Protein AF-A0A918TAY9-F1 (afdb_monomer)

Nearest PDB structures (foldseek):
  8glv-assembly1_Eb  TM=5.499E-01  e=3.272E+00  Chlamydomonas reinhardtii
  9hag-assembly1_A  TM=4.961E-01  e=4.425E+00  synthetic construct
  5my7-assembly1_A  TM=5.360E-01  e=9.701E+00  Neisseria meningitidis
  3sn2-assembly1_A  TM=3.873E-01  e=2.900E+00  Oryctolagus cuniculus
  2b3y-assembly2_B  TM=3.958E-01  e=3.476E+00  Homo sapiens

InterPro domains:
  IPR018958 Knr4/Smi1-like domain [PF09346] (63-185)
  IPR018958 Knr4/Smi1-like domain [SM00860] (59-186)
  IPR037883 Knr4/Smi1-like domain superfamily [G3DSA:3.40.1580.10] (55-191)
  IPR037883 Knr4/Smi1-like domain superfamily [SSF160631] (58-190)

Foldseek 3Di:
DDDDDYDDDDDDDDDDDDDDDDDDDDDPPPPPPPPPDPDQDPLLVVVCVQADQQPDDAALDVVQQVLLCVLQVHHAAPNLSVSCSRNPFFDWLLAKGFDGDDPSDPVVSCVQWPQVDPVVQCPCVQHVAAAPPPVQHWHWGIAHPQPKTKTWRPPDPHNQQTWIWIQGPVRDIDTGGDDPSVLSSLCADDDNHDCSCPPDYRDPGIHTDHDDPVDDPPPD

Structure (mmCIF, N/CA/C/O backbone):
data_AF-A0A918TAY9-F1
#
_entry.id   AF-A0A918TAY9-F1
#
loop_
_atom_site.group_PDB
_atom_site.id
_atom_site.type_symbol
_atom_site.label_atom_id
_atom_site.label_alt_id
_atom_site.label_comp_id
_atom_site.label_asym_id
_atom_site.label_entity_id
_atom_site.label_seq_id
_atom_site.pdbx_PDB_ins_code
_atom_site.Cartn_x
_atom_site.Cartn_y
_atom_site.Cartn_z
_atom_site.occupancy
_atom_site.B_iso_or_equiv
_atom_site.auth_seq_id
_atom_site.auth_comp_id
_atom_site.auth_asym_id
_atom_site.auth_atom_id
_atom_site.pdbx_PDB_model_num
ATOM 1 N N . MET A 1 1 ? 4.374 14.174 -70.617 1.00 36.72 1 MET A N 1
ATOM 2 C CA . MET A 1 1 ? 3.944 12.811 -70.993 1.00 36.72 1 MET A CA 1
ATOM 3 C C . MET A 1 1 ? 2.909 12.384 -69.952 1.00 36.72 1 MET A C 1
ATOM 5 O O . MET A 1 1 ? 3.279 12.387 -68.791 1.00 36.72 1 MET A O 1
ATOM 9 N N . PHE A 1 2 ? 1.639 12.221 -70.374 1.00 32.88 2 PHE A N 1
ATOM 10 C CA . PHE A 1 2 ? 0.466 11.528 -69.765 1.00 32.88 2 PHE A CA 1
ATOM 11 C C . PHE A 1 2 ? 0.400 11.410 -68.220 1.00 32.88 2 PHE A C 1
ATOM 13 O O . PHE A 1 2 ? 1.263 10.777 -67.636 1.00 32.88 2 PHE A O 1
ATOM 20 N N . VAL A 1 3 ? -0.520 12.006 -67.442 1.00 29.02 3 VAL A N 1
ATOM 21 C CA . VAL A 1 3 ? -2.010 11.995 -67.391 1.00 29.02 3 VAL A CA 1
ATOM 22 C C . VAL A 1 3 ? -2.665 10.620 -67.558 1.00 29.02 3 VAL A C 1
ATOM 24 O O . VAL A 1 3 ? -2.689 10.113 -68.678 1.00 29.02 3 VAL A O 1
ATOM 27 N N . SER A 1 4 ? -3.283 10.113 -66.475 1.00 30.56 4 SER A N 1
ATOM 28 C CA . SER A 1 4 ? -4.584 9.391 -66.387 1.00 30.56 4 SER A CA 1
ATOM 29 C C . SER A 1 4 ? -4.605 8.435 -65.175 1.00 30.56 4 SER A C 1
ATOM 31 O O . SER A 1 4 ? -3.551 7.942 -64.807 1.00 30.56 4 SER A O 1
ATOM 33 N N . ALA A 1 5 ? -5.705 8.018 -64.538 1.00 30.83 5 ALA A N 1
ATOM 34 C CA . ALA A 1 5 ? -7.119 8.409 -64.456 1.00 30.83 5 ALA A CA 1
ATOM 35 C C . ALA A 1 5 ? -7.869 7.217 -63.802 1.00 30.83 5 ALA A C 1
ATOM 37 O O . ALA A 1 5 ? -7.668 6.100 -64.257 1.00 30.83 5 ALA A O 1
ATOM 38 N N . HIS A 1 6 ? -8.802 7.491 -62.875 1.00 28.17 6 HIS A N 1
ATOM 39 C CA . HIS A 1 6 ? -10.049 6.728 -62.618 1.00 28.17 6 HIS A CA 1
ATOM 40 C C . HIS A 1 6 ? -9.927 5.305 -61.993 1.00 28.17 6 HIS A C 1
ATOM 42 O O . HIS A 1 6 ? -8.966 4.590 -62.206 1.00 28.17 6 HIS A O 1
ATOM 48 N N . GLY A 1 7 ? -10.879 4.819 -61.187 1.00 29.00 7 GLY A N 1
ATOM 49 C CA . GLY A 1 7 ? -12.281 5.207 -61.150 1.00 29.00 7 GLY A CA 1
ATOM 50 C C . GLY A 1 7 ? -13.085 4.735 -59.936 1.00 29.00 7 GLY A C 1
ATOM 51 O O . GLY A 1 7 ? -12.640 3.987 -59.072 1.00 29.00 7 GLY A O 1
ATOM 52 N N . ILE A 1 8 ? -14.303 5.264 -59.942 1.00 32.53 8 ILE A N 1
ATOM 53 C CA . ILE A 1 8 ? -15.411 5.119 -59.006 1.00 32.53 8 ILE A CA 1
ATOM 54 C C . ILE A 1 8 ? -16.439 4.186 -59.668 1.00 32.53 8 ILE A C 1
ATOM 56 O O . ILE A 1 8 ? -16.714 4.365 -60.852 1.00 32.53 8 ILE A O 1
ATOM 60 N N . ALA A 1 9 ? -17.044 3.262 -58.919 1.00 31.27 9 ALA A N 1
ATOM 61 C CA . ALA A 1 9 ? -18.366 2.653 -59.164 1.00 31.27 9 ALA A CA 1
ATOM 62 C C . ALA A 1 9 ? -18.733 1.847 -57.896 1.00 31.27 9 ALA A C 1
ATOM 64 O O . ALA A 1 9 ? -17.867 1.172 -57.359 1.00 31.27 9 ALA A O 1
ATOM 65 N N . GLY A 1 10 ? -19.923 1.858 -57.292 1.00 26.48 10 GLY A N 1
ATOM 66 C CA . GLY A 1 10 ? -21.253 2.264 -57.734 1.00 26.48 10 GLY A CA 1
ATOM 67 C C . GLY A 1 10 ? -22.244 1.121 -57.449 1.00 26.48 10 GLY A C 1
ATOM 68 O O . GLY A 1 10 ? -22.268 0.196 -58.242 1.00 26.48 10 GLY A O 1
ATOM 69 N N . PHE A 1 11 ? -22.998 1.220 -56.333 1.00 26.31 11 PHE A N 1
ATOM 70 C CA . PHE A 1 11 ? -24.395 0.779 -56.043 1.00 26.31 11 PHE A CA 1
ATOM 71 C C . PHE A 1 11 ? -24.911 -0.631 -56.470 1.00 26.31 11 PHE A C 1
ATOM 73 O O . PHE A 1 11 ? -24.540 -1.121 -57.530 1.00 26.31 11 PHE A O 1
ATOM 80 N N . PRO A 1 12 ? -25.837 -1.285 -55.711 1.00 32.56 12 PRO A N 1
ATOM 81 C CA . PRO A 1 12 ? -27.205 -0.762 -55.524 1.00 32.56 12 PRO A CA 1
ATOM 82 C C . PRO A 1 12 ? -27.908 -1.001 -54.167 1.00 32.56 12 PRO A C 1
ATOM 84 O O . PRO A 1 12 ? -27.667 -1.968 -53.452 1.00 32.56 12 PRO A O 1
ATOM 87 N N . GLU A 1 13 ? -28.864 -0.109 -53.879 1.00 33.31 13 GLU A N 1
ATOM 88 C CA . GLU A 1 13 ? -29.971 -0.309 -52.931 1.00 33.31 13 GLU A CA 1
ATOM 89 C C . GLU A 1 13 ? -31.017 -1.311 -53.450 1.00 33.31 13 GLU A C 1
ATOM 91 O O . GLU A 1 13 ? -31.205 -1.453 -54.662 1.00 33.31 13 GLU A O 1
ATOM 96 N N . PRO A 1 14 ? -31.860 -1.826 -52.538 1.00 34.31 14 PRO A N 1
ATOM 97 C CA . PRO A 1 14 ? -33.288 -1.922 -52.807 1.00 34.31 14 PRO A CA 1
ATOM 98 C C . PRO A 1 14 ? -34.154 -1.168 -51.780 1.00 34.31 14 PRO A C 1
ATOM 100 O O . PRO A 1 14 ? -34.105 -1.396 -50.573 1.00 34.31 14 PRO A O 1
ATOM 103 N N . ARG A 1 15 ? -35.041 -0.321 -52.316 1.00 31.70 15 ARG A N 1
ATOM 104 C CA . ARG A 1 15 ? -36.185 0.297 -51.632 1.00 31.70 15 ARG A CA 1
ATOM 105 C C . ARG A 1 15 ? -37.240 -0.740 -51.234 1.00 31.70 15 ARG A C 1
ATOM 107 O O . ARG A 1 15 ? -37.694 -1.494 -52.093 1.00 31.70 15 ARG A O 1
ATOM 114 N N . ALA A 1 16 ? -37.807 -0.610 -50.032 1.00 34.19 16 ALA A N 1
ATOM 115 C CA . ALA A 1 16 ? -39.182 -1.043 -49.762 1.00 34.19 16 ALA A CA 1
ATOM 116 C C . ALA A 1 16 ? -39.894 -0.180 -48.696 1.00 34.19 16 ALA A C 1
ATOM 118 O O . ALA A 1 16 ? -39.578 -0.210 -47.516 1.00 34.19 16 ALA A O 1
ATOM 119 N N . ARG A 1 17 ? -40.862 0.594 -49.208 1.00 33.09 17 ARG A N 1
ATOM 120 C CA . ARG A 1 17 ? -42.153 1.085 -48.674 1.00 33.09 17 ARG A CA 1
ATOM 121 C C . ARG A 1 17 ? -42.366 1.287 -47.163 1.00 33.09 17 ARG A C 1
ATOM 123 O O . ARG A 1 17 ? -42.398 0.353 -46.375 1.00 33.09 17 ARG A O 1
ATOM 130 N N . LEU A 1 18 ? -42.781 2.522 -46.857 1.00 34.12 18 LEU A N 1
ATOM 131 C CA . LEU A 1 18 ? -43.538 2.913 -45.669 1.00 34.12 18 LEU A CA 1
ATOM 132 C C . LEU A 1 18 ? -44.876 2.164 -45.546 1.00 34.12 18 LEU 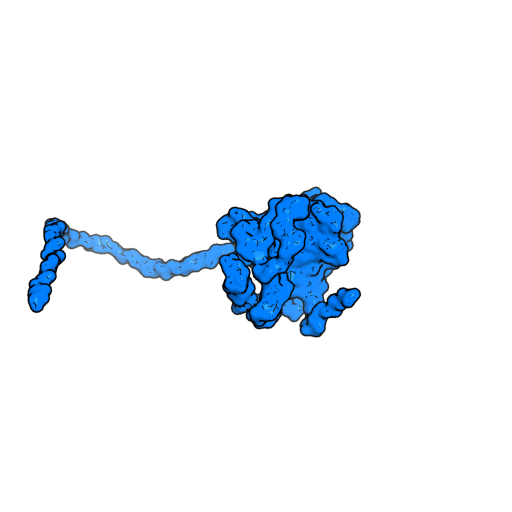A C 1
ATOM 134 O O . LEU A 1 18 ? -45.690 2.183 -46.473 1.00 34.12 18 LEU A O 1
ATOM 138 N N . THR A 1 19 ? -45.178 1.708 -44.332 1.00 38.94 19 THR A N 1
ATOM 139 C CA . THR A 1 19 ? -46.546 1.654 -43.800 1.00 38.94 19 THR A CA 1
ATOM 140 C C . THR A 1 19 ? -46.591 2.384 -42.462 1.00 38.94 19 THR A C 1
ATOM 142 O O . THR A 1 19 ? -45.854 2.074 -41.533 1.00 38.94 19 THR A O 1
ATOM 145 N N . ARG A 1 20 ? -47.461 3.394 -42.400 1.00 34.34 20 ARG A N 1
ATOM 146 C CA . ARG A 1 20 ? -47.748 4.255 -41.250 1.00 34.34 20 ARG A CA 1
ATOM 147 C C . ARG A 1 20 ? -48.541 3.465 -40.202 1.00 34.34 20 ARG A C 1
ATOM 149 O O . ARG A 1 20 ? -49.699 3.144 -40.449 1.00 34.34 20 ARG A O 1
ATOM 156 N N . GLY A 1 21 ? -47.939 3.204 -39.044 1.00 34.12 21 GLY A N 1
ATOM 157 C CA . GLY A 1 21 ? -48.598 2.673 -37.847 1.00 34.12 21 GLY A CA 1
ATOM 158 C C . GLY A 1 21 ? -48.548 3.702 -36.718 1.00 34.12 21 GLY A C 1
ATOM 159 O O . GLY A 1 21 ? -47.502 4.278 -36.445 1.00 34.12 21 GLY A O 1
ATOM 160 N N . ARG A 1 22 ? -49.712 3.996 -36.141 1.00 33.72 22 ARG A N 1
ATOM 161 C CA . ARG A 1 22 ? -49.953 4.934 -35.037 1.00 33.72 22 ARG A CA 1
ATOM 162 C C . ARG A 1 22 ? -49.338 4.438 -33.726 1.00 33.72 22 ARG A C 1
ATOM 164 O O . ARG A 1 22 ? -49.504 3.269 -33.422 1.00 33.72 22 ARG A O 1
ATOM 171 N N . GLY A 1 23 ? -48.865 5.397 -32.927 1.00 32.78 23 GLY A N 1
ATOM 172 C CA . GLY A 1 23 ? -48.940 5.383 -31.464 1.00 32.78 23 GLY A CA 1
ATOM 173 C C . GLY A 1 23 ? -47.914 4.508 -30.756 1.00 32.78 23 GLY A C 1
ATOM 174 O O . GLY A 1 23 ? -47.975 3.297 -30.847 1.00 32.78 23 GLY A O 1
ATOM 175 N N . GLU A 1 24 ? -47.019 5.130 -29.998 1.00 33.00 24 GLU A N 1
ATOM 176 C CA . GLU A 1 24 ? -47.072 5.115 -28.532 1.00 33.00 24 GLU A CA 1
ATOM 177 C C . GLU A 1 24 ? -45.931 5.981 -27.994 1.00 33.00 24 GLU A C 1
ATOM 179 O O . GLU A 1 24 ? -44.801 5.955 -28.478 1.00 33.00 24 GLU A O 1
ATOM 184 N N . ALA A 1 25 ? -46.277 6.842 -27.041 1.00 41.03 25 ALA A N 1
ATOM 185 C CA . ALA A 1 25 ? -45.338 7.694 -26.343 1.00 41.03 25 ALA A CA 1
ATOM 186 C C . ALA A 1 25 ? -44.444 6.815 -25.461 1.00 41.03 25 ALA A C 1
ATOM 188 O O . ALA A 1 25 ? -44.897 6.299 -24.443 1.00 41.03 25 ALA A O 1
ATOM 189 N N . LEU A 1 26 ? -43.179 6.657 -25.843 1.00 33.34 26 LEU A N 1
ATOM 190 C CA . LEU A 1 26 ? -42.154 6.133 -24.952 1.00 33.34 26 LEU A CA 1
ATOM 191 C C . LEU A 1 26 ? -41.464 7.313 -24.283 1.00 33.34 26 LEU A C 1
ATOM 193 O O . LEU A 1 26 ? -40.849 8.163 -24.928 1.00 33.34 26 LEU A O 1
ATOM 197 N N . ALA A 1 27 ? -41.685 7.375 -22.974 1.00 34.69 27 ALA A N 1
ATOM 198 C CA . ALA A 1 27 ? -41.112 8.331 -22.057 1.00 34.69 27 ALA A CA 1
ATOM 199 C C . ALA A 1 27 ? -39.612 8.506 -22.311 1.00 34.69 27 ALA A C 1
ATOM 201 O O . ALA A 1 27 ? -38.872 7.532 -22.453 1.00 34.69 27 ALA A O 1
ATOM 202 N N . VAL A 1 28 ? -39.175 9.765 -22.309 1.00 34.38 28 VAL A N 1
ATOM 203 C CA . VAL A 1 28 ? -37.774 10.137 -22.127 1.00 34.38 28 VAL A CA 1
ATOM 204 C C . VAL A 1 28 ? -37.388 9.669 -20.726 1.00 34.38 28 VAL A C 1
ATOM 206 O O . VAL A 1 28 ? -37.536 10.385 -19.738 1.00 34.38 28 VAL A O 1
ATOM 209 N N . GLY A 1 29 ? -36.972 8.408 -20.633 1.00 31.25 29 GLY A N 1
ATOM 210 C CA . GLY A 1 29 ? -36.257 7.886 -19.489 1.00 31.25 29 GLY A CA 1
ATOM 211 C C . GLY A 1 29 ? -34.925 8.606 -19.458 1.00 31.25 29 GLY A C 1
ATOM 212 O O . GLY A 1 29 ? -34.020 8.276 -20.218 1.00 31.25 29 GLY A O 1
ATOM 213 N N . SER A 1 30 ? -34.842 9.634 -18.617 1.00 38.78 30 SER A N 1
ATOM 214 C CA . SER A 1 30 ? -33.587 10.207 -18.161 1.00 38.78 30 SER A CA 1
ATOM 215 C C . SER A 1 30 ? -32.786 9.063 -17.541 1.00 38.78 30 SER A C 1
ATOM 217 O O . SER A 1 30 ? -32.978 8.723 -16.374 1.00 38.78 30 SER A O 1
ATOM 219 N N . GLY A 1 31 ? -31.965 8.408 -18.362 1.00 28.08 31 GLY A N 1
ATOM 220 C CA . GLY A 1 31 ? -31.056 7.345 -17.971 1.00 28.08 31 GLY A CA 1
ATOM 221 C C . GLY A 1 31 ? -29.975 7.941 -17.094 1.00 28.08 31 GLY A C 1
ATOM 222 O O . GLY A 1 31 ? -28.886 8.262 -17.555 1.00 28.08 31 GLY A O 1
ATOM 223 N N . ARG A 1 32 ? -30.309 8.140 -15.821 1.00 34.16 32 ARG A N 1
ATOM 224 C CA . ARG A 1 32 ? -29.334 8.264 -14.754 1.00 34.16 32 ARG A CA 1
ATOM 225 C C . ARG A 1 32 ? -28.605 6.926 -14.741 1.00 34.16 32 ARG A C 1
ATOM 227 O O . ARG A 1 32 ? -29.163 5.934 -14.281 1.00 34.16 32 ARG A O 1
ATOM 234 N N . VAL A 1 33 ? -27.420 6.896 -15.343 1.00 36.22 33 VAL A N 1
ATOM 235 C CA . VAL A 1 33 ? -26.466 5.803 -15.155 1.00 36.22 33 VAL A CA 1
ATOM 236 C C . VAL A 1 33 ? -26.346 5.625 -13.638 1.00 36.22 33 VAL A C 1
ATOM 238 O O . VAL A 1 33 ? -26.043 6.609 -12.954 1.00 36.22 33 VAL A O 1
ATOM 241 N N . PRO A 1 34 ? -26.695 4.461 -13.069 1.00 32.09 34 PRO A N 1
ATOM 242 C CA . PRO A 1 34 ? -26.435 4.219 -11.664 1.00 32.09 34 PRO A CA 1
ATOM 243 C C . PRO A 1 34 ? -24.918 4.250 -11.502 1.00 32.09 34 PRO A C 1
ATOM 245 O O . PRO A 1 34 ? -24.218 3.512 -12.189 1.00 32.09 34 PRO A O 1
ATOM 248 N N . LEU A 1 35 ? -24.423 5.137 -10.642 1.00 39.09 35 LEU A N 1
ATOM 249 C CA . LEU A 1 35 ? -23.058 5.075 -10.133 1.00 39.09 35 LEU A CA 1
ATOM 250 C C . LEU A 1 35 ? -22.922 3.697 -9.470 1.00 39.09 35 LEU A C 1
ATOM 252 O O . LEU A 1 35 ? -23.535 3.441 -8.432 1.00 39.09 35 LEU A O 1
ATOM 256 N N . MET A 1 36 ? -22.257 2.770 -10.156 1.00 40.16 36 MET A N 1
ATOM 257 C CA . MET A 1 36 ? -21.961 1.439 -9.644 1.00 40.16 36 MET A CA 1
ATOM 258 C C . MET A 1 36 ? -21.012 1.601 -8.444 1.00 40.16 36 MET A C 1
ATOM 260 O O . MET A 1 36 ? -19.918 2.123 -8.600 1.00 40.16 36 MET A O 1
ATOM 264 N N . ASN A 1 37 ? -21.457 1.139 -7.272 1.00 39.16 37 ASN A N 1
ATOM 265 C CA . ASN A 1 37 ? -20.660 0.821 -6.079 1.00 39.16 37 ASN A CA 1
ATOM 266 C C . ASN A 1 37 ? -19.828 1.932 -5.400 1.00 39.16 37 ASN A C 1
ATOM 268 O O . ASN A 1 37 ? -18.652 1.753 -5.123 1.00 39.16 37 ASN A O 1
ATOM 272 N N . ASP A 1 38 ? -20.483 2.990 -4.915 1.00 46.94 38 ASP A N 1
ATOM 273 C CA . ASP A 1 38 ? -19.929 3.860 -3.850 1.00 46.94 38 ASP A CA 1
ATOM 274 C C . ASP A 1 38 ? -20.076 3.251 -2.432 1.00 46.94 38 ASP A C 1
ATOM 276 O O . ASP A 1 38 ? -20.082 3.964 -1.424 1.00 46.94 38 ASP A O 1
ATOM 280 N N . GLN A 1 39 ? -20.299 1.937 -2.304 1.00 46.38 39 GLN A N 1
ATOM 281 C CA . GLN A 1 39 ? -20.322 1.297 -0.987 1.00 46.38 39 GLN A CA 1
ATOM 282 C C . GLN A 1 39 ? -18.920 0.784 -0.670 1.00 46.38 39 GLN A C 1
ATOM 284 O O . GLN A 1 39 ? -18.423 -0.053 -1.423 1.00 46.38 39 GLN A O 1
ATOM 289 N N . PRO A 1 40 ? -18.281 1.259 0.419 1.00 58.84 40 PRO A N 1
ATOM 290 C CA . PRO A 1 40 ? -17.004 0.707 0.839 1.00 58.84 40 PRO A CA 1
ATOM 291 C C . PRO A 1 40 ? -17.159 -0.803 1.009 1.00 58.84 40 PRO A C 1
ATOM 293 O O . PRO A 1 40 ? -18.172 -1.268 1.545 1.00 58.84 40 PRO A O 1
ATOM 296 N N . THR A 1 41 ? -16.162 -1.557 0.546 1.00 73.69 41 THR A N 1
ATOM 297 C CA . THR A 1 41 ? -16.086 -2.998 0.792 1.00 73.69 41 THR A CA 1
ATOM 298 C C . THR A 1 41 ? -16.271 -3.266 2.286 1.00 73.69 41 THR A C 1
ATOM 300 O O . THR A 1 41 ? -16.000 -2.408 3.137 1.00 73.69 41 THR A O 1
ATOM 303 N N . HIS A 1 42 ? -16.745 -4.465 2.632 1.00 84.75 42 HIS A N 1
ATOM 304 C CA . HIS A 1 42 ? -16.919 -4.836 4.036 1.00 84.75 42 HIS A CA 1
ATOM 305 C C . HIS A 1 42 ? -15.628 -4.594 4.839 1.00 84.75 42 HIS A C 1
ATOM 307 O O . HIS A 1 42 ? -15.698 -4.080 5.956 1.00 84.75 42 HIS A O 1
A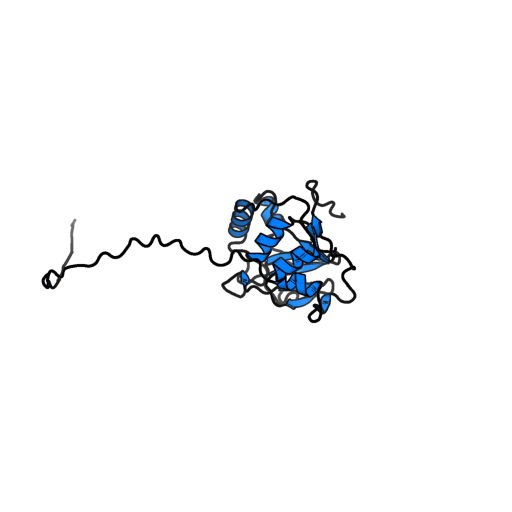TOM 313 N N . ALA A 1 43 ? -14.453 -4.859 4.254 1.00 87.25 43 ALA A N 1
ATOM 314 C CA . ALA A 1 43 ? -13.186 -4.550 4.902 1.00 87.25 43 ALA A CA 1
ATOM 315 C C . ALA A 1 43 ? -12.888 -3.063 5.038 1.00 87.25 43 ALA A C 1
ATOM 317 O O . ALA A 1 43 ? -12.484 -2.646 6.120 1.00 87.25 43 ALA A O 1
ATOM 318 N N . ALA A 1 44 ? -13.128 -2.240 4.016 1.00 87.00 44 ALA A N 1
ATOM 319 C CA . ALA A 1 44 ? -12.942 -0.797 4.141 1.00 87.00 44 ALA A CA 1
ATOM 320 C C . ALA A 1 44 ? -13.828 -0.207 5.255 1.00 87.00 44 ALA A C 1
ATOM 322 O O . ALA A 1 44 ? -13.367 0.603 6.060 1.00 87.00 44 ALA A O 1
ATOM 323 N N . ALA A 1 45 ? -15.088 -0.645 5.354 1.00 88.38 45 ALA A N 1
ATOM 324 C CA . ALA A 1 45 ? -15.975 -0.248 6.447 1.00 88.38 45 ALA A CA 1
ATOM 325 C C . ALA A 1 45 ? -15.449 -0.731 7.810 1.00 88.38 45 ALA A C 1
ATOM 327 O O . ALA A 1 45 ? -15.397 0.044 8.765 1.00 88.38 45 ALA A O 1
ATOM 328 N N . ARG A 1 46 ? -14.991 -1.984 7.887 1.00 91.25 46 ARG A N 1
ATOM 329 C CA . ARG A 1 46 ? -14.465 -2.579 9.117 1.00 91.25 46 ARG A CA 1
ATOM 330 C C . ARG A 1 46 ? -13.182 -1.906 9.605 1.00 91.25 46 ARG A C 1
ATOM 332 O O . ARG A 1 46 ? -13.058 -1.610 10.789 1.00 91.25 46 ARG A O 1
ATOM 339 N N . LEU A 1 47 ? -12.249 -1.609 8.704 1.00 90.69 47 LEU A N 1
ATOM 340 C CA . LEU A 1 47 ? -11.027 -0.869 9.018 1.00 90.69 47 LEU A CA 1
ATOM 341 C C . LEU A 1 47 ? -11.351 0.522 9.562 1.00 90.69 47 LEU A C 1
ATOM 343 O O . LEU A 1 47 ? -10.726 0.954 10.526 1.00 90.69 47 LEU A O 1
ATOM 347 N N . ARG A 1 48 ? -12.375 1.190 9.018 1.00 89.06 48 ARG A N 1
ATOM 348 C CA . ARG A 1 48 ? -12.839 2.480 9.543 1.00 89.06 48 ARG A CA 1
ATOM 349 C C . ARG A 1 48 ? -13.392 2.388 10.959 1.00 89.06 48 ARG A C 1
ATOM 351 O O . ARG A 1 48 ? -13.131 3.273 11.766 1.00 89.06 48 ARG A O 1
ATOM 358 N N . GLU A 1 49 ? -14.118 1.322 11.286 1.00 90.31 49 GLU A N 1
ATOM 359 C CA . GLU A 1 49 ? -14.567 1.076 12.662 1.00 90.31 49 GLU A CA 1
ATOM 360 C C . GLU A 1 49 ? -13.391 0.855 13.623 1.00 90.31 49 GLU A C 1
ATOM 362 O O . GLU A 1 49 ? -13.428 1.337 14.755 1.00 90.31 49 GLU A O 1
ATOM 367 N N . LEU A 1 50 ? -12.352 0.136 13.181 1.00 90.44 50 LEU A N 1
ATOM 368 C CA . LEU A 1 50 ? -11.183 -0.195 14.002 1.00 90.44 50 LEU A CA 1
ATOM 369 C C . LEU A 1 50 ? -10.240 0.996 14.213 1.00 90.44 50 LEU A C 1
ATOM 371 O O . LEU A 1 50 ? -9.727 1.175 15.317 1.00 90.44 50 LEU A O 1
ATOM 375 N N . LEU A 1 51 ? -10.002 1.787 13.165 1.00 88.56 51 LEU A N 1
ATOM 376 C CA . LEU A 1 51 ? -9.110 2.952 13.184 1.00 88.56 51 LEU A CA 1
ATOM 377 C C . LEU A 1 51 ? -9.787 4.203 13.761 1.00 88.56 51 LEU A C 1
ATOM 379 O O . LEU A 1 51 ? -9.103 5.116 14.222 1.00 88.56 51 LEU A O 1
ATOM 383 N N . GLY A 1 52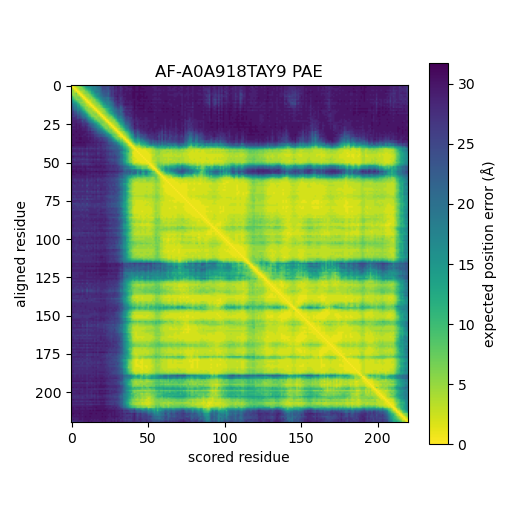 ? -11.121 4.240 13.751 1.00 85.56 52 GLY A N 1
ATOM 384 C CA . GLY A 1 52 ? -11.912 5.403 14.133 1.00 85.56 52 GLY A CA 1
ATOM 385 C C . GLY A 1 52 ? -12.033 6.440 13.016 1.00 85.56 52 GLY A C 1
ATOM 386 O O . GLY A 1 52 ? -11.585 6.237 11.881 1.00 85.56 52 GLY A O 1
ATOM 387 N N . GLU A 1 53 ? -12.681 7.565 13.344 1.00 75.94 53 GLU A N 1
ATOM 388 C CA . GLU A 1 53 ? -12.775 8.691 12.417 1.00 75.94 53 GLU A CA 1
ATOM 389 C C . GLU A 1 53 ? -11.363 9.188 12.089 1.00 75.94 53 GLU A C 1
ATOM 391 O O . GLU A 1 53 ? -10.613 9.516 13.017 1.00 75.94 53 GLU A O 1
ATOM 396 N N . PRO A 1 54 ? -10.982 9.239 10.798 1.00 67.44 54 PRO A N 1
ATOM 397 C CA . PRO A 1 54 ? -9.695 9.790 10.421 1.00 67.44 54 PRO A CA 1
ATOM 398 C C . PRO A 1 54 ? -9.615 11.215 10.983 1.00 67.44 54 PRO A C 1
ATOM 400 O O . PRO A 1 54 ? -10.583 11.972 10.835 1.00 67.44 54 PRO A O 1
ATOM 403 N N . PRO A 1 55 ? -8.514 11.584 11.666 1.00 57.78 55 PRO A N 1
ATOM 404 C CA . PRO A 1 55 ? -8.338 12.903 12.255 1.00 57.78 55 PRO A CA 1
ATOM 405 C C . PRO A 1 55 ? -8.183 13.918 11.124 1.00 57.78 55 PRO A C 1
ATOM 407 O O . PRO A 1 55 ? -7.078 14.266 10.746 1.00 57.78 55 PRO A O 1
ATOM 410 N N . CYS A 1 56 ? -9.313 14.310 10.536 1.00 55.81 56 CYS A N 1
ATOM 411 C CA . CYS A 1 56 ? -9.490 15.333 9.519 1.00 55.81 56 CYS A CA 1
ATOM 412 C C . CYS A 1 56 ? -8.222 15.697 8.731 1.00 55.81 56 CYS A C 1
ATOM 414 O O . CYS A 1 56 ? -7.724 16.801 8.915 1.00 55.81 56 CYS A O 1
ATOM 416 N N . TRP A 1 57 ? -7.755 14.837 7.815 1.00 44.97 57 TRP A N 1
ATOM 417 C CA . TRP A 1 57 ? -7.257 15.318 6.524 1.00 44.97 57 TRP A CA 1
ATOM 418 C C . TRP A 1 57 ? -7.098 14.230 5.457 1.00 44.97 57 TRP A C 1
ATOM 420 O O . TRP A 1 57 ? -6.813 13.081 5.768 1.00 44.97 57 TRP A O 1
ATOM 430 N N . GLY A 1 58 ? -7.296 14.651 4.202 1.00 51.66 58 GLY A N 1
ATOM 431 C CA . GLY A 1 58 ? -7.431 13.816 3.011 1.00 51.66 58 GLY A CA 1
ATOM 432 C C . GLY A 1 58 ? -8.671 14.234 2.215 1.00 51.66 58 GLY A C 1
ATOM 433 O O . GLY A 1 58 ? -9.736 13.633 2.316 1.00 51.66 58 GLY A O 1
ATOM 434 N N . TRP A 1 59 ? -8.606 15.347 1.476 1.00 64.38 59 TRP A N 1
ATOM 435 C CA . TRP A 1 59 ? -9.594 15.533 0.409 1.00 64.38 59 TRP A CA 1
ATOM 436 C C . TRP A 1 59 ? -9.217 14.576 -0.703 1.00 64.38 59 TRP A C 1
ATOM 438 O O . TRP A 1 59 ? -8.043 14.530 -1.068 1.00 64.38 59 TRP A O 1
ATOM 448 N N . ALA A 1 60 ? -10.197 13.861 -1.253 1.00 70.06 60 ALA A N 1
ATOM 449 C CA . ALA A 1 60 ? -9.995 13.155 -2.504 1.00 70.06 60 ALA A CA 1
ATOM 450 C C . ALA A 1 60 ? -9.361 14.130 -3.503 1.00 70.06 60 ALA A C 1
ATOM 452 O O . ALA A 1 60 ? -9.914 15.202 -3.779 1.00 70.06 60 ALA A O 1
ATOM 453 N N . ARG A 1 61 ? -8.169 13.783 -3.987 1.00 80.25 61 ARG A N 1
ATOM 454 C CA . ARG A 1 61 ? -7.423 14.561 -4.983 1.00 80.25 61 ARG A CA 1
ATOM 455 C C . ARG A 1 61 ? -7.280 13.699 -6.230 1.00 80.25 61 ARG A C 1
ATOM 457 O O . ARG A 1 61 ? -6.220 13.101 -6.419 1.00 80.25 61 ARG A O 1
ATOM 464 N N . PRO A 1 62 ? -8.331 13.622 -7.070 1.00 86.00 62 PRO A N 1
ATOM 465 C CA . PRO A 1 62 ? -8.318 12.794 -8.271 1.00 86.00 62 PRO A CA 1
ATOM 466 C C . PRO A 1 62 ? -7.106 13.067 -9.160 1.00 86.00 62 PRO A C 1
ATOM 468 O O . PRO A 1 62 ? -6.512 12.132 -9.671 1.00 86.00 62 PRO A O 1
ATOM 471 N N . GLN A 1 63 ? -6.663 14.325 -9.244 1.00 89.31 63 GLN A N 1
ATOM 472 C CA . GLN A 1 63 ? -5.551 14.741 -10.101 1.00 89.31 63 GLN A CA 1
ATOM 473 C C . GLN A 1 63 ? -4.211 14.102 -9.710 1.00 89.31 63 GLN A C 1
ATOM 475 O O . GLN A 1 63 ? -3.361 13.894 -10.567 1.00 89.31 63 GLN A O 1
ATOM 480 N N . LEU A 1 64 ? -4.009 13.792 -8.423 1.00 91.00 64 LEU A N 1
ATOM 481 C CA . LEU A 1 64 ? -2.791 13.115 -7.968 1.00 91.00 64 LEU A CA 1
ATOM 482 C C . LEU A 1 64 ? -2.781 11.649 -8.409 1.00 91.00 64 LEU A C 1
ATOM 484 O O . LEU A 1 64 ? -1.734 11.126 -8.780 1.00 91.00 64 LEU A O 1
ATOM 488 N N . TRP A 1 65 ? -3.949 11.007 -8.391 1.00 93.38 65 TRP A N 1
ATOM 489 C CA . TRP A 1 65 ? -4.112 9.646 -8.887 1.00 93.38 65 TRP A CA 1
ATOM 490 C C . TRP A 1 65 ? -4.041 9.592 -10.411 1.00 93.38 65 TRP A C 1
ATOM 492 O O . TRP A 1 65 ? -3.341 8.739 -10.931 1.00 93.38 65 TRP A O 1
ATOM 502 N N . GLU A 1 66 ? -4.661 10.542 -11.114 1.00 94.12 66 GLU A N 1
ATOM 503 C CA . GLU A 1 66 ? -4.553 10.676 -12.574 1.00 94.12 66 GLU A CA 1
ATOM 504 C C . GLU A 1 66 ? -3.085 10.800 -13.011 1.00 94.12 66 GLU A C 1
ATOM 506 O O . GLU A 1 66 ? -2.655 10.084 -13.910 1.00 94.12 66 GLU A O 1
ATOM 511 N N . ALA A 1 67 ? -2.291 11.642 -12.336 1.00 93.44 67 ALA A N 1
ATOM 512 C CA . ALA A 1 67 ? -0.863 11.783 -12.626 1.00 93.44 67 ALA A CA 1
ATOM 513 C C . ALA A 1 67 ? -0.067 10.499 -12.327 1.00 93.44 67 ALA A C 1
ATOM 515 O O . ALA A 1 67 ? 0.816 10.124 -13.097 1.00 93.44 67 ALA A O 1
ATOM 516 N N . ALA A 1 68 ? -0.380 9.805 -11.227 1.00 93.56 68 ALA A N 1
ATOM 517 C CA . ALA A 1 68 ? 0.258 8.534 -10.888 1.00 93.56 68 ALA A CA 1
ATOM 518 C C . ALA A 1 68 ? -0.063 7.427 -11.898 1.00 93.56 68 ALA A C 1
ATOM 520 O O . ALA A 1 68 ? 0.838 6.704 -12.313 1.00 93.56 68 ALA A O 1
ATOM 521 N N . GLU A 1 69 ? -1.323 7.311 -12.312 1.00 95.19 69 GLU A N 1
ATOM 522 C CA . GLU A 1 69 ? -1.776 6.332 -13.301 1.00 95.19 69 GLU A CA 1
ATOM 523 C C . GLU A 1 69 ? -1.237 6.656 -14.701 1.00 95.19 69 GLU A C 1
ATOM 525 O O . GLU A 1 69 ? -0.887 5.744 -15.445 1.00 95.19 69 GLU A O 1
ATOM 530 N N . GLU A 1 70 ? -1.088 7.938 -15.055 1.00 94.75 70 GLU A N 1
ATOM 531 C CA . GLU A 1 70 ? -0.413 8.358 -16.291 1.00 94.75 70 GLU A CA 1
ATOM 532 C C . GLU A 1 70 ? 1.078 7.995 -16.273 1.00 94.75 70 GLU A C 1
ATOM 534 O O . GLU A 1 70 ? 1.596 7.481 -17.264 1.00 94.75 70 GLU A O 1
ATOM 539 N N . HIS A 1 71 ? 1.760 8.214 -15.144 1.00 93.56 71 HIS A N 1
ATOM 540 C CA . HIS A 1 71 ? 3.166 7.837 -14.967 1.00 93.56 71 HIS A CA 1
ATOM 541 C C . HIS A 1 71 ? 3.353 6.319 -15.029 1.00 93.56 71 HIS A C 1
ATOM 543 O O . HIS A 1 71 ? 4.197 5.832 -15.775 1.00 93.56 71 HIS A O 1
ATOM 549 N N . LEU A 1 72 ? 2.538 5.561 -14.296 1.00 92.06 72 LEU A N 1
ATOM 550 C CA . LEU A 1 72 ? 2.583 4.099 -14.287 1.00 92.06 72 LEU A CA 1
ATOM 551 C C . LEU A 1 72 ? 2.080 3.483 -15.603 1.00 92.06 72 LEU A C 1
ATOM 553 O O . LEU A 1 72 ? 2.467 2.377 -15.946 1.00 92.06 72 LEU A O 1
ATOM 557 N N . GLY A 1 73 ? 1.216 4.157 -16.359 1.00 92.69 73 GLY A N 1
ATOM 558 C CA . GLY A 1 73 ? 0.575 3.572 -17.541 1.00 92.69 73 GLY A CA 1
ATOM 559 C C . GLY A 1 73 ? -0.450 2.476 -17.215 1.00 92.69 73 GLY A C 1
ATOM 560 O O . GLY A 1 73 ? -0.905 1.780 -18.124 1.00 92.69 73 GLY A O 1
ATOM 561 N N . VAL A 1 74 ? -0.828 2.332 -15.941 1.00 92.75 74 VAL A N 1
ATOM 562 C CA . VAL A 1 74 ? -1.882 1.437 -15.452 1.00 92.75 74 VAL A CA 1
ATOM 563 C C . VAL A 1 74 ? -2.742 2.158 -14.421 1.00 92.75 74 VAL A C 1
ATOM 565 O O . VAL A 1 74 ? -2.282 3.065 -13.729 1.00 92.75 74 VAL A O 1
ATOM 568 N N . THR A 1 75 ? -3.996 1.736 -14.296 1.00 94.62 75 THR A N 1
ATOM 569 C CA . THR A 1 75 ? -4.896 2.203 -13.237 1.00 94.62 75 THR A CA 1
ATOM 570 C C . THR A 1 75 ? -4.610 1.479 -11.927 1.00 94.62 75 THR A C 1
ATOM 572 O O . THR A 1 75 ? -4.346 0.282 -11.938 1.00 94.62 75 THR A O 1
ATOM 575 N N . LEU A 1 76 ? -4.686 2.183 -10.798 1.00 94.50 76 LEU A N 1
ATOM 576 C CA . LEU A 1 76 ? -4.472 1.609 -9.467 1.00 94.50 76 LEU A CA 1
ATOM 577 C C . LEU A 1 76 ? -5.796 1.140 -8.838 1.00 94.50 76 LEU A C 1
ATOM 579 O O . LEU A 1 76 ? -6.842 1.725 -9.152 1.00 94.50 76 LEU A O 1
ATOM 583 N N . PRO A 1 77 ? -5.761 0.165 -7.903 1.00 95.44 77 PRO A N 1
ATOM 584 C CA . PRO A 1 77 ? -6.959 -0.332 -7.229 1.00 95.44 77 PRO A CA 1
ATOM 585 C C . PRO A 1 77 ? -7.769 0.788 -6.567 1.00 95.44 77 PRO A C 1
ATOM 587 O O . PRO A 1 77 ? -7.230 1.704 -5.928 1.00 95.44 77 PRO A O 1
ATOM 590 N N . THR A 1 78 ? -9.086 0.728 -6.725 1.00 93.31 78 THR A N 1
ATOM 591 C CA . THR A 1 78 ? -10.034 1.737 -6.248 1.00 93.31 78 THR A CA 1
ATOM 592 C C . THR A 1 78 ? -10.044 1.809 -4.727 1.00 93.31 78 THR A C 1
ATOM 594 O O . THR A 1 78 ? -10.080 2.901 -4.153 1.00 93.31 78 THR A O 1
ATOM 597 N N . ASP A 1 79 ? -9.985 0.660 -4.056 1.00 92.94 79 ASP A N 1
ATOM 598 C CA . ASP A 1 79 ? -10.041 0.573 -2.599 1.00 92.94 79 ASP A CA 1
ATOM 599 C C . ASP A 1 79 ? -8.778 1.139 -1.927 1.00 92.94 79 ASP A C 1
ATOM 601 O O . ASP A 1 79 ? -8.874 1.816 -0.902 1.00 92.94 79 ASP A O 1
ATOM 605 N N . TYR A 1 80 ? -7.615 0.960 -2.553 1.00 94.06 80 TYR A N 1
ATOM 606 C CA . TYR A 1 80 ? -6.356 1.597 -2.177 1.00 94.06 80 TYR A CA 1
ATOM 607 C C . TYR A 1 80 ? -6.437 3.126 -2.284 1.00 94.06 80 TYR A C 1
ATOM 609 O O . TYR A 1 80 ? -6.155 3.829 -1.306 1.00 94.06 80 TYR A O 1
ATOM 617 N N . LYS A 1 81 ? -6.904 3.651 -3.427 1.00 92.25 81 LYS A N 1
ATOM 618 C CA . LYS A 1 81 ? -7.092 5.101 -3.621 1.00 92.25 81 LYS A CA 1
ATOM 619 C C . LYS A 1 81 ? -8.070 5.680 -2.600 1.00 92.25 81 LYS A C 1
ATOM 621 O O . LYS A 1 81 ? -7.766 6.686 -1.965 1.00 92.25 81 LYS A O 1
ATOM 626 N N . ALA A 1 82 ? -9.206 5.016 -2.386 1.00 90.25 82 ALA A N 1
ATOM 627 C CA . ALA A 1 82 ? -10.224 5.447 -1.432 1.00 90.25 82 ALA A CA 1
ATOM 628 C C . ALA A 1 82 ? -9.720 5.418 0.021 1.00 90.25 82 ALA A C 1
ATOM 630 O O . ALA A 1 82 ? -10.005 6.336 0.792 1.00 90.25 82 ALA A O 1
ATOM 631 N N . PHE A 1 83 ? -8.953 4.394 0.406 1.00 90.81 83 PHE A N 1
ATOM 632 C CA . PHE A 1 83 ? -8.365 4.305 1.741 1.00 90.81 83 PHE A CA 1
ATOM 633 C C . PHE A 1 83 ? -7.368 5.444 1.987 1.00 90.81 83 PHE A C 1
ATOM 635 O O . PHE A 1 83 ? -7.447 6.121 3.013 1.00 90.81 83 PHE A O 1
ATOM 642 N N . LEU A 1 84 ? -6.471 5.713 1.036 1.00 90.19 84 LEU A N 1
ATOM 643 C CA . LEU A 1 84 ? -5.463 6.767 1.175 1.00 90.19 84 LEU A CA 1
ATOM 644 C C . LEU A 1 84 ? -5.983 8.177 0.878 1.00 90.19 84 LEU A C 1
ATOM 646 O O . LEU A 1 84 ? -5.343 9.154 1.262 1.00 90.19 84 LEU A O 1
ATOM 650 N N . ASP A 1 85 ? -7.136 8.320 0.231 1.00 87.88 85 ASP A N 1
ATOM 651 C CA . ASP A 1 85 ? -7.886 9.577 0.215 1.00 87.88 85 ASP A CA 1
ATOM 652 C C . ASP A 1 85 ? -8.481 9.881 1.597 1.00 87.88 85 ASP A C 1
ATOM 654 O O . ASP A 1 85 ? -8.566 11.046 1.962 1.00 87.88 85 ASP A O 1
ATOM 658 N N . LEU A 1 86 ? -8.859 8.863 2.382 1.00 86.75 86 LEU A N 1
ATOM 659 C CA . LEU A 1 86 ? -9.431 9.044 3.723 1.00 86.75 86 LEU A CA 1
ATOM 660 C C . LEU A 1 86 ? -8.380 9.233 4.821 1.00 86.75 86 LEU A C 1
ATOM 662 O O . LEU A 1 86 ? -8.592 10.040 5.725 1.00 86.75 86 LEU A O 1
ATOM 666 N N . TYR A 1 87 ? -7.301 8.452 4.778 1.00 86.19 87 TYR A N 1
ATOM 667 C CA . TYR A 1 87 ? -6.291 8.406 5.839 1.00 86.19 87 TYR A CA 1
ATOM 668 C C . TYR A 1 87 ? -4.989 9.145 5.488 1.00 86.19 87 TYR A C 1
ATOM 670 O O . TYR A 1 87 ? -4.222 9.466 6.394 1.00 86.19 87 TYR A O 1
ATOM 678 N N . GLY A 1 88 ? -4.747 9.447 4.206 1.00 87.19 88 GLY A N 1
ATOM 679 C CA . GLY A 1 88 ? -3.488 10.033 3.731 1.00 87.19 88 GLY A CA 1
ATOM 680 C C . GLY A 1 88 ? -2.321 9.033 3.720 1.00 87.19 88 GLY A C 1
ATOM 681 O O . GLY A 1 88 ? -2.501 7.888 4.136 1.00 87.19 88 GLY A O 1
ATOM 682 N N . PRO A 1 89 ? -1.122 9.427 3.249 1.00 86.88 89 PRO A N 1
ATOM 683 C CA . PRO A 1 89 ? 0.086 8.622 3.441 1.00 86.88 89 PRO A CA 1
ATOM 684 C C . PRO A 1 89 ? 0.419 8.516 4.937 1.00 86.88 89 PRO A C 1
ATOM 686 O O . PRO A 1 89 ? 0.040 9.377 5.737 1.00 86.88 89 PRO A O 1
ATOM 689 N N . GLY A 1 90 ? 1.102 7.450 5.342 1.00 87.88 90 GLY A N 1
ATOM 690 C CA . GLY A 1 90 ? 1.441 7.254 6.750 1.00 87.88 90 GLY A CA 1
ATOM 691 C C . GLY A 1 90 ? 1.701 5.808 7.120 1.00 87.88 90 GLY A C 1
ATOM 692 O O . GLY A 1 90 ? 2.012 4.977 6.275 1.00 87.88 90 GLY A O 1
ATOM 693 N N . SER A 1 91 ? 1.583 5.500 8.408 1.00 89.19 91 SER A N 1
ATOM 694 C CA . SER A 1 91 ? 1.813 4.165 8.940 1.00 89.19 91 SER A CA 1
ATOM 695 C C . SER A 1 91 ? 0.549 3.539 9.524 1.00 89.19 91 SER A C 1
ATOM 697 O O . SER A 1 91 ? -0.116 4.105 10.393 1.00 89.19 91 SER A O 1
ATOM 699 N N . PHE A 1 92 ? 0.256 2.324 9.070 1.00 90.12 92 PHE A N 1
ATOM 700 C CA . PHE A 1 92 ? -0.782 1.446 9.585 1.00 90.12 92 PHE A CA 1
ATOM 701 C C . PHE A 1 92 ? -0.205 0.541 10.682 1.00 90.12 92 PHE A C 1
ATOM 703 O O . PHE A 1 92 ? 0.577 -0.364 10.399 1.00 90.12 92 PHE A O 1
ATOM 710 N N . ASP A 1 93 ? -0.569 0.816 11.937 1.00 87.19 93 ASP A N 1
ATOM 711 C CA . ASP A 1 93 ? -0.186 0.102 13.170 1.00 87.19 93 ASP A CA 1
ATOM 712 C C . ASP A 1 93 ? 1.314 -0.219 13.317 1.00 87.19 93 ASP A C 1
ATOM 714 O O . ASP A 1 93 ? 1.683 -1.235 13.904 1.00 87.19 93 ASP A O 1
ATOM 718 N N . HIS A 1 94 ? 2.186 0.629 12.752 1.00 83.50 94 HIS A N 1
ATOM 719 C CA . HIS A 1 94 ? 3.634 0.389 1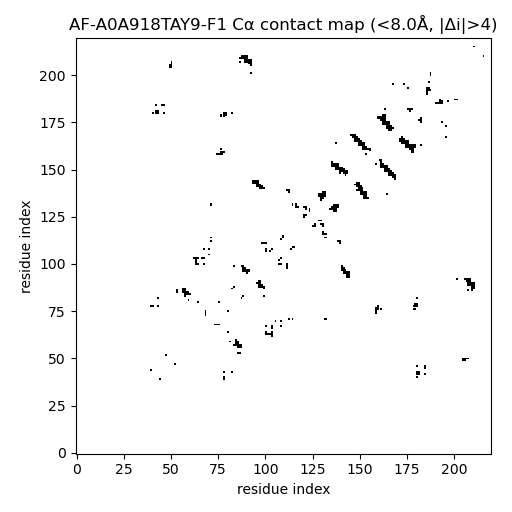2.612 1.00 83.50 94 HIS A CA 1
ATOM 720 C C . HIS A 1 94 ? 4.005 -0.872 11.821 1.00 83.50 94 HIS A C 1
ATOM 722 O O . HIS A 1 94 ? 5.178 -1.232 11.751 1.00 83.50 94 HIS A O 1
ATOM 728 N N . LEU A 1 95 ? 3.012 -1.530 11.228 1.00 85.56 95 LEU A N 1
ATOM 729 C CA . LEU A 1 95 ? 3.183 -2.726 10.434 1.00 85.56 95 LEU A CA 1
ATOM 730 C C . LEU A 1 95 ? 3.552 -2.362 9.003 1.00 85.56 95 LEU A C 1
ATOM 732 O O . LEU A 1 95 ? 4.522 -2.888 8.468 1.00 85.56 95 LEU A O 1
ATOM 736 N N . PHE A 1 96 ? 2.793 -1.435 8.417 1.00 90.62 96 PHE A N 1
ATOM 737 C CA . PHE A 1 96 ? 3.055 -0.947 7.074 1.00 90.62 96 PHE 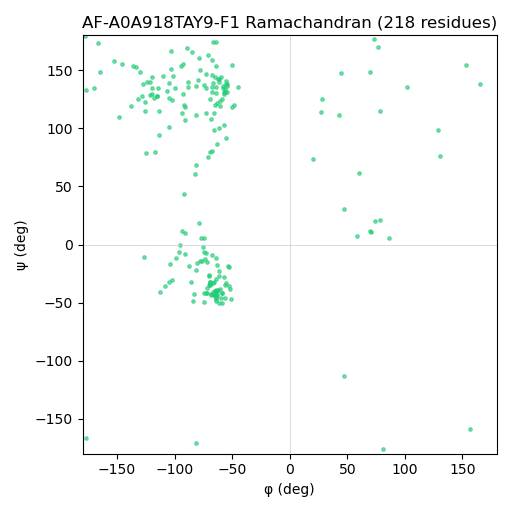A CA 1
ATOM 738 C C . PHE A 1 96 ? 3.210 0.564 7.067 1.00 90.62 96 PHE A C 1
ATOM 740 O O . PHE A 1 96 ? 2.458 1.272 7.737 1.00 90.62 96 PHE A O 1
ATOM 747 N N . TRP A 1 97 ? 4.160 1.064 6.294 1.00 91.00 97 TRP A N 1
ATOM 748 C CA . TRP A 1 97 ? 4.107 2.401 5.732 1.00 91.00 97 TRP A CA 1
ATOM 749 C C . TRP A 1 97 ? 3.372 2.326 4.389 1.00 91.00 97 TRP A C 1
ATOM 751 O O . TRP A 1 97 ? 3.577 1.402 3.601 1.00 91.00 97 TRP A O 1
ATOM 761 N N . LEU A 1 98 ? 2.468 3.272 4.161 1.00 92.06 98 LEU A N 1
ATOM 762 C CA . LEU A 1 98 ? 1.616 3.376 2.987 1.00 92.06 98 LEU A CA 1
ATOM 763 C C . LEU A 1 98 ? 1.943 4.683 2.275 1.00 92.06 98 LEU A C 1
ATOM 765 O O . LEU A 1 98 ? 1.889 5.754 2.885 1.00 92.06 98 LEU A O 1
ATOM 769 N N . VAL A 1 99 ? 2.263 4.591 0.988 1.00 88.00 99 VAL A N 1
ATOM 770 C CA . VAL A 1 99 ? 2.616 5.754 0.166 1.00 88.00 99 VAL A CA 1
ATOM 771 C C . VAL A 1 99 ? 1.468 6.155 -0.736 1.00 88.00 99 VAL A C 1
ATOM 773 O O . VAL A 1 99 ? 0.684 5.313 -1.153 1.00 88.00 99 VAL A O 1
ATOM 776 N N . ARG A 1 100 ? 1.396 7.444 -1.059 1.00 88.12 100 ARG A N 1
ATOM 777 C CA . ARG A 1 100 ? 0.636 8.010 -2.178 1.00 88.12 100 ARG A CA 1
ATOM 778 C C . ARG A 1 100 ? 1.304 9.310 -2.620 1.00 88.12 100 ARG A C 1
ATOM 780 O O . ARG A 1 100 ? 1.961 9.936 -1.790 1.00 88.12 100 ARG A O 1
ATOM 787 N N . PRO A 1 101 ? 1.084 9.772 -3.858 1.00 88.31 101 PRO A N 1
ATOM 788 C CA . PRO A 1 101 ? 1.491 11.113 -4.254 1.00 88.31 101 PRO A CA 1
ATOM 789 C C . PRO A 1 101 ? 0.777 12.179 -3.412 1.00 88.31 101 PRO A C 1
ATOM 791 O O . PRO A 1 101 ? -0.423 12.063 -3.108 1.00 88.31 101 PRO A O 1
ATOM 794 N N . VAL A 1 102 ? 1.520 13.232 -3.085 1.00 86.31 102 VAL A N 1
ATOM 795 C CA . VAL A 1 102 ? 1.090 14.429 -2.352 1.00 86.31 102 VAL A CA 1
ATOM 796 C C . VAL A 1 102 ? 1.125 15.661 -3.260 1.00 86.31 102 VAL A C 1
ATOM 798 O O . VAL A 1 102 ? 0.186 16.467 -3.223 1.00 86.31 102 VAL A O 1
ATOM 801 N N . GLU A 1 103 ? 2.155 15.789 -4.099 1.00 86.06 103 GLU A N 1
ATOM 802 C CA . GLU A 1 103 ? 2.333 16.913 -5.028 1.00 86.06 103 GLU A CA 1
ATOM 803 C C . GLU A 1 103 ? 1.967 16.556 -6.478 1.00 86.06 103 GLU A C 1
ATOM 805 O O . GLU A 1 103 ? 1.506 17.418 -7.227 1.00 86.06 103 GLU A O 1
ATOM 810 N N . GLY A 1 104 ? 2.143 15.293 -6.873 1.00 86.00 104 GLY A N 1
ATOM 811 C CA . GLY A 1 104 ? 1.927 14.799 -8.234 1.00 86.00 104 GLY A CA 1
ATOM 812 C C . GLY A 1 104 ? 3.019 15.235 -9.211 1.00 86.00 104 GLY A C 1
ATOM 813 O O . GLY A 1 104 ? 2.783 15.281 -10.417 1.00 86.00 104 GLY A O 1
ATOM 814 N N . THR A 1 105 ? 4.204 15.613 -8.716 1.00 90.94 105 THR A N 1
ATOM 815 C CA . THR A 1 105 ? 5.318 16.000 -9.593 1.00 90.94 105 THR A CA 1
ATOM 816 C C . THR A 1 105 ? 5.987 14.766 -10.190 1.00 90.94 105 THR A C 1
ATOM 818 O O . THR A 1 105 ? 6.078 13.726 -9.547 1.00 90.94 105 THR A O 1
ATOM 821 N N . GLN A 1 106 ? 6.545 14.885 -11.398 1.00 89.06 106 GLN A N 1
ATOM 822 C CA . GLN A 1 106 ? 7.268 13.773 -12.032 1.00 89.06 106 GLN A CA 1
ATOM 823 C C . GLN A 1 106 ? 8.419 13.239 -11.162 1.00 89.06 106 GLN A C 1
ATOM 825 O O . GLN A 1 106 ? 8.705 12.047 -11.174 1.00 89.06 106 GLN A O 1
ATOM 830 N N . ALA A 1 107 ? 9.091 14.123 -10.416 1.00 88.69 107 ALA A N 1
ATOM 831 C CA . ALA A 1 107 ? 10.183 13.740 -9.529 1.00 88.69 107 ALA A CA 1
ATOM 832 C C . ALA A 1 107 ? 9.683 12.916 -8.334 1.00 88.69 107 ALA A C 1
ATOM 834 O O . ALA A 1 107 ? 10.298 11.909 -8.005 1.00 88.69 107 ALA A O 1
ATOM 835 N N . GLU A 1 108 ? 8.562 13.314 -7.727 1.00 90.00 108 GLU A N 1
ATOM 836 C CA . GLU A 1 108 ? 7.913 12.554 -6.655 1.00 90.00 108 GLU A CA 1
ATOM 837 C C . GLU A 1 108 ? 7.416 11.195 -7.167 1.00 90.00 108 GLU A C 1
ATOM 839 O O . GLU A 1 108 ? 7.683 10.165 -6.554 1.00 90.00 108 GLU A O 1
ATOM 844 N N . LEU A 1 109 ? 6.749 11.167 -8.324 1.00 91.06 109 LEU A N 1
ATOM 845 C CA . LEU A 1 109 ? 6.243 9.927 -8.915 1.00 91.06 109 LEU A CA 1
ATOM 846 C C . LEU A 1 109 ? 7.372 8.949 -9.261 1.00 91.06 109 LEU A C 1
ATOM 848 O O . LEU A 1 109 ? 7.232 7.762 -8.994 1.00 91.06 109 LEU A O 1
ATOM 852 N N . GLU A 1 110 ? 8.512 9.426 -9.769 1.00 89.81 110 GLU A N 1
ATOM 853 C CA . GLU A 1 110 ? 9.695 8.585 -10.004 1.00 89.81 110 GLU A CA 1
ATOM 854 C C . GLU A 1 110 ? 10.370 8.135 -8.695 1.00 89.81 110 GLU A C 1
ATOM 856 O O . GLU A 1 110 ? 10.993 7.076 -8.660 1.00 89.81 110 GLU A O 1
ATOM 861 N N . GLN A 1 111 ? 10.248 8.902 -7.606 1.00 87.38 111 GLN A N 1
ATOM 862 C CA . GLN A 1 111 ? 10.731 8.486 -6.285 1.00 87.38 111 GLN A CA 1
ATOM 863 C C . GLN A 1 111 ? 9.865 7.379 -5.672 1.00 87.38 111 GLN A C 1
ATOM 865 O O . GLN A 1 111 ? 10.413 6.436 -5.101 1.00 87.38 111 GLN A O 1
ATOM 870 N N . ILE A 1 112 ? 8.537 7.482 -5.790 1.00 87.12 112 ILE A N 1
ATOM 871 C CA . ILE A 1 112 ? 7.588 6.479 -5.280 1.00 87.12 112 ILE A CA 1
ATOM 872 C C . ILE A 1 112 ? 7.598 5.232 -6.176 1.00 87.12 112 ILE A C 1
ATOM 874 O O . ILE A 1 112 ? 7.748 4.109 -5.695 1.00 87.12 112 ILE A O 1
ATOM 878 N N . TRP A 1 113 ? 7.475 5.434 -7.488 1.00 89.19 113 TRP A N 1
ATOM 879 C CA . TRP A 1 113 ? 7.383 4.399 -8.513 1.00 89.19 113 TRP A CA 1
ATOM 880 C C . TRP A 1 113 ? 8.458 4.605 -9.571 1.00 89.19 113 TRP A C 1
ATOM 882 O O . TRP A 1 113 ? 8.204 5.117 -10.665 1.00 89.19 113 TRP A O 1
ATOM 892 N N . SER A 1 114 ? 9.683 4.199 -9.243 1.00 83.88 114 SER A N 1
ATOM 893 C CA . SER A 1 114 ? 10.794 4.318 -10.181 1.00 83.88 114 SER A CA 1
ATOM 894 C C . SER A 1 114 ? 10.586 3.413 -11.394 1.00 83.88 114 SER A C 1
ATOM 896 O O . SER A 1 114 ? 10.636 2.188 -11.282 1.00 83.88 114 SER A O 1
ATOM 898 N N . LEU A 1 115 ? 10.397 4.025 -12.565 1.00 79.31 115 LEU A N 1
ATOM 899 C CA . LEU A 1 115 ? 10.292 3.319 -13.845 1.00 79.31 115 LEU A CA 1
ATOM 900 C C . LEU A 1 115 ? 11.662 3.091 -14.480 1.00 79.31 115 LEU A C 1
ATOM 902 O O . LEU A 1 115 ? 11.818 2.237 -15.352 1.00 79.31 115 LEU A O 1
ATOM 906 N N . SER A 1 116 ? 12.666 3.856 -14.042 1.00 65.75 116 SER A N 1
ATOM 907 C CA . SER A 1 116 ? 14.060 3.683 -14.456 1.00 65.75 116 SER A CA 1
ATOM 908 C C . SER A 1 116 ? 14.732 2.439 -13.848 1.00 65.75 116 SER A C 1
ATOM 910 O O . SER A 1 116 ? 15.809 2.042 -14.298 1.00 65.75 116 SER A O 1
ATOM 912 N N . GLY A 1 117 ? 14.038 1.765 -12.925 1.00 56.97 117 GLY A N 1
ATOM 913 C CA . GLY A 1 117 ? 14.248 0.365 -12.576 1.00 56.97 117 GLY A CA 1
ATOM 914 C C . GLY A 1 117 ? 15.030 0.147 -11.284 1.00 56.97 117 GLY A C 1
ATOM 915 O O . GLY A 1 117 ? 16.107 0.700 -11.055 1.00 56.97 117 GLY A O 1
ATOM 916 N N . ARG A 1 118 ? 14.540 -0.785 -10.463 1.00 59.50 118 ARG A N 1
ATOM 917 C CA . ARG A 1 118 ? 15.335 -1.459 -9.429 1.00 59.50 118 ARG A CA 1
ATOM 918 C C . ARG A 1 118 ? 16.134 -2.578 -10.106 1.00 59.50 118 ARG A C 1
ATOM 920 O O . ARG A 1 118 ? 15.873 -3.745 -9.867 1.00 59.50 118 ARG A O 1
ATOM 927 N N . GLN A 1 119 ? 17.117 -2.239 -10.943 1.00 52.69 119 GLN A N 1
ATOM 928 C CA . GLN A 1 119 ? 17.828 -3.202 -11.817 1.00 52.69 119 GLN A CA 1
ATOM 929 C C . GLN A 1 119 ? 18.414 -4.443 -11.109 1.00 52.69 119 GLN A C 1
ATOM 931 O O . GLN A 1 119 ? 18.728 -5.437 -11.754 1.00 52.69 119 GLN A O 1
ATOM 936 N N . HIS A 1 120 ? 18.607 -4.392 -9.789 1.00 55.84 120 HIS A N 1
ATOM 937 C CA . HIS A 1 120 ? 19.080 -5.525 -8.990 1.00 55.84 120 HIS A CA 1
ATOM 938 C C . HIS A 1 120 ? 17.995 -6.573 -8.682 1.00 55.84 120 HIS A C 1
ATOM 940 O O . HIS A 1 120 ? 18.355 -7.670 -8.253 1.00 55.84 120 HIS A O 1
ATOM 946 N N . LEU A 1 121 ? 16.717 -6.233 -8.891 1.00 61.53 121 LEU A N 1
ATOM 947 C CA . LEU A 1 121 ? 15.541 -7.087 -8.701 1.00 61.53 121 LEU A CA 1
ATOM 948 C C . LEU A 1 121 ? 15.032 -7.712 -10.012 1.00 61.53 121 LEU A C 1
ATOM 950 O O . LEU A 1 121 ? 14.245 -8.646 -9.964 1.00 61.53 121 LEU A O 1
ATOM 954 N N . ASP A 1 122 ? 15.523 -7.266 -11.173 1.00 62.53 122 ASP A N 1
ATOM 955 C CA . ASP A 1 122 ? 15.194 -7.858 -12.483 1.00 62.53 122 ASP A CA 1
ATOM 956 C C . ASP A 1 122 ? 15.950 -9.177 -12.759 1.00 62.53 122 ASP A C 1
ATOM 958 O O . ASP A 1 122 ? 15.881 -9.721 -13.862 1.00 62.53 122 ASP A O 1
ATOM 962 N N . ASP A 1 123 ? 16.707 -9.687 -11.781 1.00 68.75 123 ASP A N 1
ATOM 963 C CA . ASP A 1 123 ? 17.346 -11.000 -11.848 1.00 68.75 123 ASP A CA 1
ATOM 964 C C . ASP A 1 123 ? 16.318 -12.089 -11.479 1.00 68.75 123 ASP A C 1
ATOM 966 O O . ASP A 1 123 ? 15.937 -12.179 -10.306 1.00 68.75 123 ASP A O 1
ATOM 970 N N . PRO A 1 124 ? 15.889 -12.947 -12.427 1.00 66.88 124 PRO A N 1
ATOM 971 C CA . PRO A 1 124 ? 14.899 -13.991 -12.160 1.00 66.88 124 PRO A CA 1
ATOM 972 C C . PRO A 1 124 ? 15.378 -15.037 -11.146 1.00 66.88 124 PRO A C 1
ATOM 974 O O . PRO A 1 124 ? 14.566 -15.778 -10.598 1.00 66.88 124 PRO A O 1
ATOM 977 N N . GLU A 1 125 ? 16.691 -15.131 -10.896 1.00 69.12 125 GLU A N 1
ATOM 978 C CA . GLU A 1 125 ? 17.223 -15.992 -9.836 1.00 69.12 125 GLU A CA 1
ATOM 979 C C . GLU A 1 125 ? 17.035 -15.387 -8.434 1.00 69.12 125 GLU A C 1
ATOM 981 O O . GLU A 1 125 ? 17.174 -16.099 -7.439 1.00 69.12 125 GLU A O 1
ATOM 986 N N . ARG A 1 126 ? 16.714 -14.089 -8.340 1.00 70.06 126 ARG A N 1
ATOM 987 C CA . ARG A 1 126 ? 16.513 -13.354 -7.080 1.00 70.06 126 ARG A CA 1
ATOM 988 C C . ARG A 1 126 ? 15.058 -13.008 -6.803 1.00 70.06 126 ARG A C 1
ATOM 990 O O . ARG A 1 126 ? 14.659 -13.046 -5.643 1.00 70.06 126 ARG A O 1
ATOM 997 N N . ALA A 1 127 ? 14.281 -12.700 -7.838 1.00 76.69 127 ALA A N 1
ATOM 998 C CA . ALA A 1 127 ? 12.861 -12.399 -7.718 1.00 76.69 127 ALA A CA 1
ATOM 999 C C . ALA A 1 127 ? 12.046 -13.265 -8.694 1.00 76.69 127 ALA A C 1
ATOM 1001 O O . ALA A 1 127 ? 12.328 -13.272 -9.893 1.00 76.69 127 ALA A O 1
ATOM 1002 N N . PRO A 1 128 ? 11.011 -13.981 -8.221 1.00 84.25 128 PRO A N 1
ATOM 1003 C CA . PRO A 1 128 ? 10.157 -14.785 -9.091 1.00 84.25 128 PRO A CA 1
ATOM 1004 C C . PRO A 1 128 ? 9.182 -13.940 -9.929 1.00 84.25 128 PRO A C 1
ATOM 1006 O O . PRO A 1 128 ? 8.504 -14.491 -10.796 1.00 84.25 128 PRO A O 1
ATOM 1009 N N . PHE A 1 129 ? 9.113 -12.623 -9.695 1.00 84.69 129 PHE A N 1
ATOM 1010 C CA . PHE A 1 129 ? 8.207 -11.699 -10.375 1.00 84.69 129 PHE A CA 1
ATOM 1011 C C . PHE A 1 129 ? 8.974 -10.605 -11.130 1.00 84.69 129 PHE A C 1
ATOM 1013 O O . PHE A 1 129 ? 9.989 -10.117 -10.630 1.00 84.69 129 PHE A O 1
ATOM 1020 N N . PRO A 1 130 ? 8.479 -10.167 -12.303 1.00 87.12 130 PRO A N 1
ATOM 1021 C CA . PRO A 1 130 ? 8.958 -8.939 -12.923 1.00 87.12 130 PRO A CA 1
ATOM 1022 C C . PRO A 1 130 ? 8.557 -7.715 -12.086 1.00 87.12 130 PRO A C 1
ATOM 1024 O O . PRO A 1 130 ? 7.577 -7.755 -11.344 1.00 87.12 130 PRO A O 1
ATOM 1027 N N . PHE A 1 131 ? 9.259 -6.595 -12.264 1.00 87.38 131 PHE A N 1
ATOM 1028 C CA . PHE A 1 131 ? 8.887 -5.301 -11.681 1.00 87.38 131 PHE A CA 1
ATOM 1029 C C . PHE A 1 131 ? 8.409 -4.333 -12.752 1.00 87.38 131 PHE A C 1
ATOM 1031 O O . PHE A 1 131 ? 8.920 -4.325 -13.877 1.00 87.38 131 PHE A O 1
ATOM 1038 N N . HIS A 1 132 ? 7.436 -3.494 -12.399 1.00 87.12 132 HIS A N 1
ATOM 1039 C CA . HIS A 1 132 ? 6.983 -2.416 -13.269 1.00 87.12 132 HIS A CA 1
ATOM 1040 C C . HIS A 1 132 ? 8.182 -1.508 -13.636 1.00 87.12 132 HIS A C 1
ATOM 1042 O O . HIS A 1 132 ? 8.969 -1.183 -12.743 1.00 87.12 132 HIS A O 1
ATOM 1048 N N . PRO A 1 133 ? 8.386 -1.124 -14.917 1.00 87.00 133 PRO A N 1
ATOM 1049 C CA . PRO A 1 133 ? 7.425 -1.094 -16.029 1.00 87.00 133 PRO A CA 1
ATOM 1050 C C . PRO A 1 133 ? 7.375 -2.337 -16.927 1.00 87.00 133 PRO A C 1
ATOM 1052 O O . PRO A 1 133 ? 6.769 -2.289 -18.000 1.00 87.00 133 PRO A O 1
ATOM 1055 N N . HIS A 1 134 ? 8.006 -3.453 -16.554 1.00 85.69 134 HIS A N 1
ATOM 1056 C CA . HIS A 1 134 ? 7.828 -4.684 -17.323 1.00 85.69 134 HIS A CA 1
ATOM 1057 C C . HIS A 1 134 ? 6.349 -5.120 -17.290 1.00 85.69 134 HIS A C 1
ATOM 1059 O O . HIS A 1 134 ? 5.701 -4.973 -16.251 1.00 85.69 134 HIS A O 1
ATOM 1065 N N . PRO A 1 135 ? 5.791 -5.655 -18.395 1.00 83.06 135 PRO A N 1
ATOM 1066 C CA . PRO A 1 135 ? 4.402 -6.114 -18.427 1.00 83.06 135 PRO A CA 1
ATOM 1067 C C . PRO A 1 135 ? 4.099 -7.119 -17.307 1.00 83.06 135 PRO A C 1
ATOM 1069 O O . PRO A 1 135 ? 4.861 -8.066 -17.118 1.00 83.06 135 PRO A O 1
ATOM 1072 N N . GLY A 1 136 ? 2.999 -6.908 -16.574 1.00 84.25 136 GLY A N 1
ATOM 1073 C CA . GLY A 1 136 ? 2.633 -7.722 -15.404 1.00 84.25 136 GLY A CA 1
ATOM 1074 C C . GLY A 1 136 ? 3.540 -7.516 -14.181 1.00 84.25 136 GLY A C 1
ATOM 1075 O O . GLY A 1 136 ? 3.499 -8.306 -13.243 1.00 84.25 136 GLY A O 1
ATOM 1076 N N . GLY A 1 137 ? 4.400 -6.496 -14.204 1.00 89.44 137 GLY A N 1
ATOM 1077 C CA . GLY A 1 137 ? 5.386 -6.241 -13.167 1.00 89.44 137 GLY A CA 1
ATOM 1078 C C . GLY A 1 137 ? 4.792 -5.700 -11.871 1.00 89.44 137 GLY A C 1
ATOM 1079 O O . GLY A 1 137 ? 3.844 -4.920 -11.885 1.00 89.44 137 GLY A O 1
ATOM 1080 N N . LEU A 1 138 ? 5.400 -6.079 -10.749 1.00 92.19 138 LEU A N 1
ATOM 1081 C CA . LEU A 1 138 ? 5.022 -5.633 -9.414 1.00 92.19 138 LEU A CA 1
ATOM 1082 C C . LEU A 1 138 ? 5.079 -4.108 -9.279 1.00 92.19 138 LEU A C 1
ATOM 1084 O O . LEU A 1 138 ? 6.065 -3.472 -9.666 1.00 92.19 138 LEU A O 1
ATOM 1088 N N . ILE A 1 139 ? 4.038 -3.540 -8.666 1.00 93.38 139 ILE A N 1
ATOM 1089 C CA . ILE A 1 139 ? 3.923 -2.106 -8.372 1.00 93.38 139 ILE A CA 1
ATOM 1090 C C . ILE A 1 139 ? 3.953 -1.924 -6.862 1.00 93.38 139 ILE A C 1
ATOM 1092 O O . ILE A 1 139 ? 3.053 -2.377 -6.159 1.00 93.38 139 ILE A O 1
ATOM 1096 N N . GLN A 1 140 ? 4.987 -1.262 -6.351 1.00 92.50 140 GLN A N 1
ATOM 1097 C CA . GLN A 1 140 ? 5.126 -1.032 -4.917 1.00 92.50 140 GLN A CA 1
ATOM 1098 C C . GLN A 1 140 ? 4.038 -0.078 -4.403 1.00 92.50 140 GLN A C 1
ATOM 1100 O O . GLN A 1 140 ? 3.807 0.963 -5.003 1.00 92.50 140 GLN A O 1
ATOM 1105 N N . TRP A 1 141 ? 3.405 -0.385 -3.273 1.00 93.38 141 TRP A N 1
ATOM 1106 C CA . TRP A 1 141 ? 2.433 0.518 -2.627 1.00 93.38 141 TRP A CA 1
ATOM 1107 C C . TRP A 1 141 ? 2.744 0.802 -1.155 1.00 93.38 141 TRP A C 1
ATOM 1109 O O . TRP A 1 141 ? 2.139 1.687 -0.544 1.00 93.38 141 TRP A O 1
ATOM 1119 N N . GLY A 1 142 ? 3.685 0.058 -0.577 1.00 91.94 142 GLY A N 1
ATOM 1120 C CA . GLY A 1 142 ? 4.070 0.185 0.819 1.00 91.94 142 GLY A CA 1
ATOM 1121 C C . GLY A 1 142 ? 5.217 -0.743 1.194 1.00 91.94 142 GLY A C 1
ATOM 1122 O O . GLY A 1 142 ? 5.878 -1.337 0.335 1.00 91.94 142 GLY A O 1
ATOM 1123 N N . GLY A 1 143 ? 5.428 -0.886 2.495 1.00 89.69 143 GLY A N 1
ATOM 1124 C CA . GLY A 1 143 ? 6.399 -1.807 3.077 1.00 89.69 143 GLY A CA 1
ATOM 1125 C C . GLY A 1 143 ? 6.354 -1.774 4.600 1.00 89.69 143 GLY A C 1
ATOM 1126 O O . GLY A 1 143 ? 5.567 -1.031 5.175 1.00 89.69 143 GLY A O 1
ATOM 1127 N N . GLY A 1 144 ? 7.181 -2.574 5.261 1.00 86.12 144 GLY A N 1
ATOM 1128 C CA . GLY A 1 144 ? 7.376 -2.590 6.708 1.00 86.12 144 GLY A CA 1
ATOM 1129 C C . GLY A 1 144 ? 8.678 -1.908 7.126 1.00 86.12 144 GLY A C 1
ATOM 1130 O O . GLY A 1 144 ? 9.549 -1.610 6.308 1.00 86.12 144 GLY A O 1
ATOM 1131 N N . GLY A 1 145 ? 8.806 -1.623 8.424 1.00 74.06 145 GLY A N 1
ATOM 1132 C CA . GLY A 1 145 ? 10.018 -1.019 8.999 1.00 74.06 145 GLY A CA 1
ATOM 1133 C C . GLY A 1 145 ? 11.209 -1.980 9.114 1.00 74.06 145 GLY A C 1
ATOM 1134 O O . GLY A 1 145 ? 12.326 -1.540 9.364 1.00 74.06 145 GLY A O 1
ATOM 1135 N N . ASP A 1 146 ? 10.972 -3.274 8.933 1.00 76.31 146 ASP A N 1
ATOM 1136 C CA . ASP A 1 146 ? 11.948 -4.365 8.934 1.00 76.31 146 ASP A CA 1
ATOM 1137 C C . ASP A 1 146 ? 12.506 -4.673 7.535 1.00 76.31 146 ASP A C 1
ATOM 1139 O O . ASP A 1 146 ? 13.194 -5.661 7.357 1.00 76.31 146 ASP A O 1
ATOM 1143 N N . GLY A 1 147 ? 12.241 -3.836 6.527 1.00 78.75 147 GLY A N 1
ATOM 1144 C CA . GLY A 1 147 ? 12.671 -4.108 5.151 1.00 78.75 147 GLY A CA 1
ATOM 1145 C C . GLY A 1 147 ? 11.695 -4.979 4.363 1.00 78.75 147 GLY A C 1
ATOM 1146 O O . GLY A 1 147 ? 11.974 -5.308 3.214 1.00 78.75 147 GLY A O 1
ATOM 1147 N N . LEU A 1 148 ? 10.533 -5.295 4.942 1.00 88.31 148 LEU A N 1
ATOM 1148 C CA . LEU A 1 148 ? 9.409 -5.870 4.219 1.00 88.31 148 LEU A CA 1
ATOM 1149 C C . LEU A 1 148 ? 8.914 -4.907 3.134 1.00 88.31 148 LEU A C 1
ATOM 1151 O O . LEU A 1 148 ? 8.800 -3.702 3.361 1.00 88.31 148 LEU A O 1
ATOM 1155 N N . MET A 1 149 ? 8.560 -5.430 1.967 1.00 91.06 149 MET A N 1
ATOM 1156 C CA . MET A 1 149 ? 8.078 -4.636 0.838 1.00 91.06 149 MET A CA 1
ATOM 1157 C C . MET A 1 149 ? 6.751 -5.186 0.331 1.00 91.06 149 MET A C 1
ATOM 1159 O O . MET A 1 149 ? 6.572 -6.399 0.232 1.00 91.06 149 MET A O 1
ATOM 1163 N N . CYS A 1 150 ? 5.815 -4.291 0.013 1.00 93.38 150 CYS A N 1
ATOM 1164 C CA . CYS A 1 150 ? 4.475 -4.662 -0.423 1.00 93.38 150 CYS A CA 1
ATOM 1165 C C . CYS A 1 150 ? 4.170 -4.150 -1.829 1.00 93.38 150 CYS A C 1
ATOM 1167 O O . CYS A 1 150 ? 4.372 -2.970 -2.143 1.00 93.38 150 CYS A O 1
ATOM 1169 N N . TYR A 1 151 ? 3.603 -5.034 -2.643 1.00 94.69 151 TYR A N 1
ATOM 1170 C CA . TYR A 1 151 ? 3.364 -4.814 -4.059 1.00 94.69 151 TYR A CA 1
ATOM 1171 C C . TYR A 1 151 ? 1.950 -5.216 -4.473 1.00 94.69 151 TYR A C 1
ATOM 1173 O O . TYR A 1 151 ? 1.334 -6.098 -3.870 1.00 94.69 151 TYR A O 1
ATOM 1181 N N . PHE A 1 152 ? 1.443 -4.575 -5.520 1.00 96.00 152 PHE A N 1
ATOM 1182 C CA . PHE A 1 152 ? 0.329 -5.073 -6.314 1.00 96.00 152 PHE A CA 1
ATOM 1183 C C . PHE A 1 152 ? 0.878 -5.953 -7.431 1.00 96.00 152 PHE A C 1
ATOM 1185 O O . PHE A 1 152 ? 1.904 -5.616 -8.029 1.00 96.00 152 PHE A O 1
ATOM 1192 N N . LEU A 1 153 ? 0.187 -7.058 -7.710 1.00 94.06 153 LEU A N 1
ATOM 1193 C CA . LEU A 1 153 ? 0.458 -7.941 -8.839 1.00 94.06 153 LEU A CA 1
ATOM 1194 C C . LEU A 1 153 ? -0.609 -7.717 -9.926 1.00 94.06 153 LEU A C 1
ATOM 1196 O O . LEU A 1 153 ? -1.722 -8.231 -9.780 1.00 94.06 153 LEU A O 1
ATOM 1200 N N . PRO A 1 154 ? -0.296 -6.957 -10.995 1.00 91.88 154 PRO A N 1
ATOM 1201 C CA . PRO A 1 154 ? -1.251 -6.598 -12.039 1.00 91.88 154 PRO A CA 1
ATOM 1202 C C . PRO A 1 154 ? -1.407 -7.718 -13.080 1.00 91.88 154 PRO A C 1
ATOM 1204 O O . PRO A 1 154 ? -1.067 -7.552 -14.251 1.00 91.88 154 PRO A O 1
ATOM 1207 N N . GLU A 1 155 ? -1.853 -8.892 -12.630 1.00 86.19 155 GLU A N 1
ATOM 1208 C CA . GLU A 1 155 ? -2.081 -10.069 -13.485 1.00 86.19 155 GLU A CA 1
ATOM 1209 C C . GLU A 1 155 ? -3.477 -10.061 -14.130 1.00 86.19 155 GLU A C 1
ATOM 1211 O O . GLU A 1 155 ? -3.637 -10.526 -15.257 1.00 86.19 155 GLU A O 1
ATOM 1216 N N . GLU A 1 156 ? -4.465 -9.498 -13.432 1.00 88.94 156 GLU A N 1
ATOM 1217 C CA . GLU A 1 156 ? -5.855 -9.400 -13.886 1.00 88.94 156 GLU A CA 1
ATOM 1218 C C . GLU A 1 156 ? -6.132 -8.055 -14.579 1.00 88.94 156 GLU A C 1
ATOM 1220 O O . GLU A 1 156 ? -5.494 -7.040 -14.282 1.00 88.94 156 GLU A O 1
ATOM 1225 N N . ASP A 1 157 ? -7.114 -8.035 -15.487 1.00 88.25 157 ASP A N 1
ATOM 1226 C CA . ASP A 1 157 ? -7.502 -6.823 -16.227 1.00 88.25 157 ASP A CA 1
ATOM 1227 C C . ASP A 1 157 ? -8.126 -5.748 -15.316 1.00 88.25 157 ASP A C 1
ATOM 1229 O O . ASP A 1 157 ? -7.975 -4.553 -15.579 1.00 88.25 157 ASP A O 1
ATOM 1233 N N . ASP A 1 158 ? -8.846 -6.164 -14.268 1.00 91.25 158 ASP A N 1
ATOM 1234 C CA . ASP A 1 158 ? -9.449 -5.265 -13.283 1.00 91.25 158 ASP A CA 1
ATOM 1235 C C . ASP A 1 158 ? -8.475 -5.036 -12.109 1.00 91.25 158 ASP A C 1
ATOM 1237 O O . ASP A 1 158 ? -8.133 -5.996 -11.410 1.00 91.25 158 ASP A O 1
ATOM 1241 N N . PRO A 1 159 ? -8.029 -3.789 -11.848 1.00 92.12 159 PRO A N 1
ATOM 1242 C CA . PRO A 1 159 ? -7.185 -3.474 -10.699 1.00 92.12 159 PRO A CA 1
ATOM 1243 C C . PRO A 1 159 ? -7.784 -3.855 -9.351 1.00 92.12 159 PRO A C 1
ATOM 1245 O O . PRO A 1 159 ? -7.040 -4.129 -8.410 1.00 92.12 159 PRO A O 1
ATOM 1248 N N . ASP A 1 160 ? -9.111 -3.885 -9.240 1.00 92.06 160 ASP A N 1
ATOM 1249 C CA . ASP A 1 160 ? -9.778 -4.251 -7.992 1.00 92.06 160 ASP A CA 1
ATOM 1250 C C . ASP A 1 160 ? -9.658 -5.759 -7.691 1.00 92.06 160 ASP A C 1
ATOM 1252 O O . ASP A 1 160 ? -9.834 -6.164 -6.542 1.00 92.06 160 ASP A O 1
ATOM 1256 N N . ASP A 1 161 ? -9.275 -6.576 -8.678 1.00 90.62 161 ASP A N 1
ATOM 1257 C CA . ASP A 1 161 ? -9.007 -8.011 -8.526 1.00 90.62 161 ASP A CA 1
ATOM 1258 C C . ASP A 1 161 ? -7.512 -8.324 -8.302 1.00 90.62 161 ASP A C 1
ATOM 1260 O O . ASP A 1 161 ? -7.126 -9.485 -8.119 1.00 90.62 161 ASP A O 1
ATOM 1264 N N . TRP A 1 162 ? -6.641 -7.307 -8.283 1.00 94.25 162 TRP A N 1
ATOM 1265 C CA . TRP A 1 162 ? -5.204 -7.511 -8.109 1.00 94.25 162 TRP A CA 1
ATOM 1266 C C . TRP A 1 162 ? -4.859 -8.103 -6.743 1.00 94.25 162 TRP A C 1
ATOM 1268 O O . TRP A 1 162 ? -5.319 -7.673 -5.681 1.00 94.25 162 TRP A O 1
ATOM 1278 N N . ARG A 1 163 ? -3.961 -9.088 -6.771 1.00 94.44 163 ARG A N 1
ATOM 1279 C CA . ARG A 1 163 ? -3.408 -9.713 -5.569 1.00 94.44 163 ARG A CA 1
ATOM 1280 C C . ARG A 1 163 ? -2.317 -8.841 -4.958 1.00 94.44 163 ARG A C 1
ATOM 1282 O O . ARG A 1 163 ? -1.712 -7.995 -5.620 1.00 94.44 163 ARG A O 1
ATOM 1289 N N . VAL A 1 164 ? -2.041 -9.095 -3.683 1.00 94.69 164 VAL A N 1
ATOM 1290 C CA . VAL A 1 164 ? -0.937 -8.465 -2.957 1.00 94.69 164 VAL A CA 1
ATOM 1291 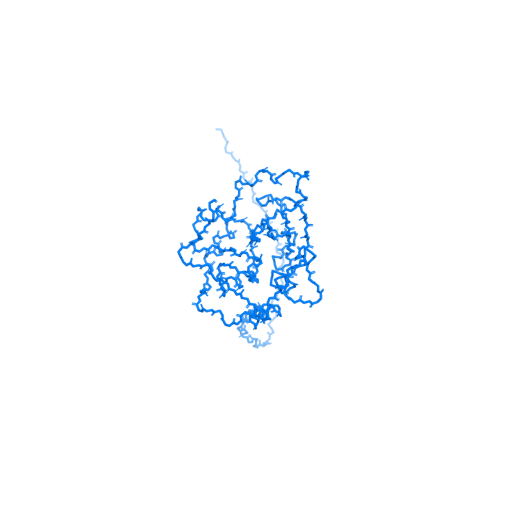C C . VAL A 1 164 ? 0.239 -9.427 -2.902 1.00 94.69 164 VAL A C 1
ATOM 1293 O O . VAL A 1 164 ? 0.072 -10.599 -2.571 1.00 94.69 164 VAL A O 1
ATOM 1296 N N . VAL A 1 165 ? 1.434 -8.923 -3.184 1.00 94.00 165 VAL A N 1
ATOM 1297 C CA . VAL A 1 165 ? 2.687 -9.659 -3.008 1.00 94.00 165 VAL A CA 1
ATOM 1298 C C . VAL A 1 165 ? 3.513 -8.975 -1.933 1.00 94.00 165 VAL A C 1
ATOM 1300 O O . VAL A 1 165 ? 3.630 -7.751 -1.916 1.00 94.00 165 VAL A O 1
ATOM 1303 N N . VAL A 1 166 ? 4.070 -9.771 -1.028 1.00 93.12 166 VAL A N 1
ATOM 1304 C CA . VAL A 1 166 ? 4.950 -9.312 0.044 1.00 93.12 166 VAL A CA 1
ATOM 1305 C C . VAL A 1 166 ? 6.308 -9.984 -0.104 1.00 93.12 166 VAL A C 1
ATOM 1307 O O . VAL A 1 166 ? 6.376 -11.207 -0.208 1.00 93.12 166 VAL A O 1
ATOM 1310 N N . GLU A 1 167 ? 7.367 -9.182 -0.085 1.00 91.69 167 GLU A N 1
ATOM 1311 C CA . GLU A 1 167 ? 8.754 -9.628 0.062 1.00 91.69 167 GLU A CA 1
ATOM 1312 C C . GLU A 1 167 ? 9.191 -9.358 1.505 1.00 91.69 167 GLU A C 1
ATOM 1314 O O . GLU A 1 167 ? 9.066 -8.228 1.978 1.00 91.69 167 GLU A O 1
ATOM 1319 N N . THR A 1 168 ? 9.657 -10.374 2.231 1.00 90.06 168 THR A N 1
ATOM 1320 C CA . THR A 1 168 ? 10.206 -10.190 3.587 1.00 90.06 168 THR A CA 1
ATOM 1321 C C . THR A 1 168 ? 11.683 -9.797 3.542 1.00 90.06 168 THR A C 1
ATOM 1323 O O . THR A 1 168 ? 12.345 -9.973 2.521 1.00 90.06 168 THR A O 1
ATOM 1326 N N . GLU A 1 169 ? 12.237 -9.323 4.663 1.00 85.56 169 GLU A N 1
ATOM 1327 C CA . GLU A 1 169 ? 13.675 -9.019 4.785 1.00 85.56 169 GLU A CA 1
ATOM 1328 C C . GLU A 1 169 ? 14.559 -10.230 4.437 1.00 85.56 169 GLU A C 1
ATOM 1330 O O . GLU A 1 169 ? 15.646 -10.097 3.874 1.00 85.56 169 GLU A O 1
ATOM 1335 N N . GLU A 1 170 ? 14.080 -11.437 4.746 1.00 86.25 170 GLU A N 1
ATOM 1336 C CA . GLU A 1 170 ? 14.757 -12.697 4.445 1.00 86.25 170 GLU A CA 1
ATOM 1337 C C . GLU A 1 170 ? 14.682 -13.105 2.962 1.00 86.25 170 GLU A C 1
ATOM 1339 O O . GLU A 1 170 ? 15.258 -14.130 2.586 1.00 86.25 170 GLU A O 1
ATOM 1344 N N . GLY A 1 171 ? 13.996 -12.322 2.121 1.00 85.94 171 GLY A N 1
ATOM 1345 C CA . GLY A 1 171 ? 13.789 -12.601 0.700 1.00 85.94 171 GLY A CA 1
ATOM 1346 C C . GLY A 1 171 ? 12.705 -13.647 0.433 1.00 85.94 171 GLY A C 1
ATOM 1347 O O . GLY A 1 171 ? 12.712 -14.288 -0.621 1.00 85.94 171 GLY A O 1
ATOM 1348 N N . GLU A 1 172 ? 11.791 -13.872 1.384 1.00 89.00 172 GLU A N 1
ATOM 1349 C CA . GLU A 1 172 ? 10.633 -14.736 1.157 1.00 89.00 172 GLU A CA 1
ATOM 1350 C C . GLU A 1 172 ? 9.519 -13.981 0.433 1.00 89.00 172 GLU A C 1
ATOM 1352 O O . GLU A 1 172 ? 9.160 -12.865 0.806 1.00 89.00 172 GLU A O 1
ATOM 1357 N N . TRP A 1 173 ? 8.914 -14.641 -0.551 1.00 91.31 173 TRP A N 1
ATOM 1358 C CA . TRP A 1 173 ? 7.820 -14.095 -1.345 1.00 91.31 173 TRP A CA 1
ATOM 1359 C C . TRP A 1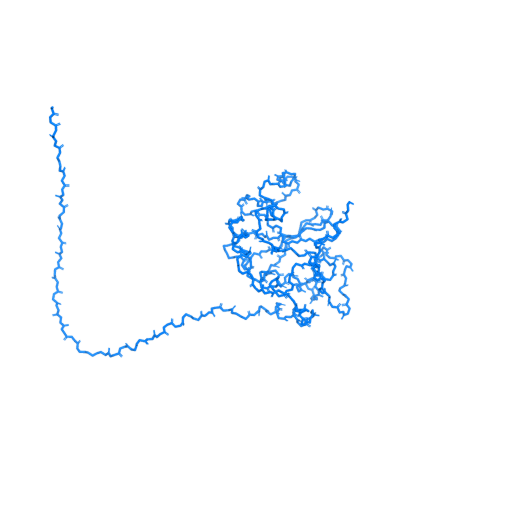 173 ? 6.489 -14.721 -0.934 1.00 91.31 173 TRP A C 1
ATOM 1361 O O . TRP A 1 173 ? 6.336 -15.944 -0.942 1.00 91.31 173 TRP A O 1
ATOM 1371 N N . HIS A 1 174 ? 5.512 -13.879 -0.607 1.00 92.31 174 HIS A N 1
ATOM 1372 C CA . HIS A 1 174 ? 4.175 -14.292 -0.186 1.00 92.31 174 HIS A CA 1
ATOM 1373 C C . HIS A 1 174 ? 3.124 -13.623 -1.061 1.00 92.31 174 HIS A C 1
ATOM 1375 O O . HIS A 1 174 ? 2.950 -12.408 -1.015 1.00 92.31 174 HIS A O 1
ATOM 1381 N N . GLU A 1 175 ? 2.388 -14.417 -1.832 1.00 93.06 175 GLU A N 1
ATOM 1382 C CA . GLU A 1 175 ? 1.234 -13.931 -2.584 1.00 93.06 175 GLU A CA 1
ATOM 1383 C C . GLU A 1 175 ? -0.049 -14.117 -1.771 1.00 93.06 175 GLU A C 1
ATOM 1385 O O . GLU A 1 175 ? -0.357 -15.212 -1.291 1.00 93.06 175 GLU A O 1
ATOM 1390 N N . LEU A 1 176 ? -0.840 -13.061 -1.656 1.00 91.88 176 LEU A N 1
ATOM 1391 C CA . LEU A 1 176 ? -2.008 -13.005 -0.790 1.00 91.88 176 LEU A CA 1
ATOM 1392 C C . LEU A 1 176 ? -3.220 -12.496 -1.568 1.00 91.88 176 LEU A C 1
ATOM 1394 O O . LEU A 1 176 ? -3.066 -11.706 -2.503 1.00 91.88 176 LEU A O 1
ATOM 1398 N N . PRO A 1 177 ? -4.433 -12.958 -1.220 1.00 88.94 177 PRO A N 1
ATOM 1399 C CA . PRO A 1 177 ? -5.645 -12.417 -1.812 1.00 88.94 177 PRO A CA 1
ATOM 1400 C C . PRO A 1 177 ? -5.726 -10.907 -1.573 1.00 88.94 177 PRO A C 1
ATOM 1402 O O . PRO A 1 177 ? -5.532 -10.449 -0.444 1.00 88.94 177 PRO A O 1
ATOM 1405 N N . GLY A 1 178 ? -6.002 -10.160 -2.640 1.00 84.31 178 GLY A N 1
ATOM 1406 C CA . GLY A 1 178 ? -6.552 -8.814 -2.530 1.00 84.31 178 GLY A CA 1
ATOM 1407 C C . GLY A 1 178 ? -8.069 -8.866 -2.308 1.00 84.31 178 GLY A C 1
ATOM 1408 O O . GLY A 1 178 ? -8.614 -9.960 -2.095 1.00 84.31 178 GLY A O 1
ATOM 1409 N N . PRO A 1 179 ? -8.761 -7.717 -2.379 1.00 88.88 179 PRO A N 1
ATOM 1410 C CA . PRO A 1 179 ? -8.255 -6.354 -2.606 1.00 88.88 179 PRO A CA 1
ATOM 1411 C C . PRO A 1 179 ? -7.382 -5.800 -1.460 1.00 88.88 179 PRO A C 1
ATOM 1413 O O . PRO A 1 179 ? -7.244 -6.420 -0.402 1.00 88.88 179 PRO A O 1
ATOM 1416 N N . PHE A 1 180 ? -6.791 -4.615 -1.644 1.00 94.38 180 PHE A N 1
ATOM 1417 C CA . PHE A 1 180 ? -5.870 -3.975 -0.689 1.00 94.38 180 PHE A CA 1
ATOM 1418 C C . PHE A 1 180 ? -6.422 -3.895 0.747 1.00 94.38 180 PHE A C 1
ATOM 1420 O O . PHE A 1 180 ? -5.744 -4.228 1.723 1.00 94.38 180 PHE A O 1
ATOM 1427 N N . THR A 1 181 ? -7.672 -3.466 0.891 1.00 92.94 181 THR A N 1
ATOM 1428 C CA . THR A 1 181 ? -8.342 -3.303 2.185 1.00 92.94 181 THR A CA 1
ATOM 1429 C C . THR A 1 181 ? -8.648 -4.639 2.858 1.00 92.94 181 THR A C 1
ATOM 1431 O O . THR A 1 181 ? -8.517 -4.744 4.080 1.00 92.94 181 THR A O 1
ATOM 1434 N N . ASP A 1 182 ? -8.981 -5.678 2.088 1.00 91.88 182 ASP A N 1
ATOM 1435 C CA . ASP A 1 182 ? -9.148 -7.039 2.610 1.00 91.88 182 ASP A CA 1
ATOM 1436 C C . ASP A 1 182 ? -7.805 -7.597 3.111 1.00 91.88 182 ASP A C 1
ATOM 1438 O O . ASP A 1 182 ? -7.740 -8.174 4.203 1.00 91.88 182 ASP A O 1
ATOM 1442 N N . PHE A 1 183 ? -6.708 -7.341 2.386 1.00 92.75 183 PHE A N 1
ATOM 1443 C CA . PHE A 1 183 ? -5.358 -7.680 2.842 1.00 92.75 183 PHE A CA 1
ATOM 1444 C C . PHE A 1 183 ? -5.018 -6.991 4.175 1.00 92.75 183 PHE A C 1
ATOM 1446 O O . PHE A 1 183 ? -4.615 -7.670 5.128 1.00 92.75 183 PHE A O 1
ATOM 1453 N N . LEU A 1 184 ? -5.219 -5.671 4.292 1.00 93.06 184 LEU A N 1
ATOM 1454 C CA . LEU A 1 184 ? -4.958 -4.944 5.542 1.00 93.06 184 LEU A CA 1
ATOM 1455 C C . LEU A 1 184 ? -5.792 -5.495 6.702 1.00 93.06 184 LEU A C 1
ATOM 1457 O O . LEU A 1 184 ? -5.271 -5.683 7.805 1.00 93.06 184 LEU A O 1
ATOM 1461 N N . LEU A 1 185 ? -7.069 -5.800 6.455 1.00 91.50 185 LEU A N 1
ATOM 1462 C CA . LEU A 1 185 ? -7.941 -6.383 7.466 1.00 91.50 185 LEU A CA 1
ATOM 1463 C C . LEU A 1 185 ? -7.446 -7.767 7.909 1.00 91.50 185 LEU A C 1
ATOM 1465 O O . LEU A 1 185 ? -7.402 -8.036 9.110 1.00 91.50 185 LEU A O 1
ATOM 1469 N N . SER A 1 186 ? -7.006 -8.618 6.977 1.00 90.56 186 SER A N 1
ATOM 1470 C CA . SER A 1 186 ? -6.461 -9.951 7.285 1.00 90.56 186 SER A CA 1
ATOM 1471 C C . SER A 1 186 ? -5.202 -9.906 8.164 1.00 90.56 186 SER A C 1
ATOM 1473 O O . SER A 1 186 ? -4.935 -10.826 8.941 1.00 90.56 186 SER A O 1
ATOM 1475 N N . CYS A 1 187 ? -4.431 -8.816 8.093 1.00 90.00 187 CYS A N 1
ATOM 1476 C CA . CYS A 1 187 ? -3.250 -8.628 8.932 1.00 90.00 187 CYS A CA 1
ATOM 1477 C C . CYS A 1 187 ? -3.613 -8.412 10.410 1.00 90.00 187 CYS A C 1
ATOM 1479 O O . CYS A 1 187 ? -2.882 -8.841 11.314 1.00 90.00 187 CYS A O 1
ATOM 1481 N N . VAL A 1 188 ? -4.759 -7.779 10.673 1.00 89.56 188 VAL A N 1
ATOM 1482 C CA . VAL A 1 188 ? -5.167 -7.354 12.019 1.00 89.56 188 VAL A CA 1
ATOM 1483 C C . VAL A 1 188 ? -6.254 -8.249 12.618 1.00 89.56 188 VAL A C 1
ATOM 1485 O O . VAL A 1 188 ? -6.215 -8.544 13.814 1.00 89.56 188 VAL A O 1
ATOM 1488 N N . GLU A 1 189 ? -7.150 -8.810 11.812 1.00 86.88 189 GLU A N 1
ATOM 1489 C CA . GLU A 1 189 ? -8.185 -9.749 12.253 1.00 86.88 189 GLU A CA 1
ATOM 1490 C C . GLU A 1 189 ? -7.811 -11.213 11.931 1.00 86.88 189 GLU A C 1
ATOM 1492 O O . GLU A 1 189 ? -7.136 -11.522 10.956 1.00 86.88 189 GLU A O 1
ATOM 1497 N N . GLY A 1 190 ? -8.187 -12.149 12.811 1.00 70.50 190 GLY A N 1
ATOM 1498 C CA . GLY A 1 190 ? -8.032 -13.595 12.572 1.00 70.50 190 GLY A CA 1
ATOM 1499 C C . GLY A 1 190 ? -9.260 -14.191 11.864 1.00 70.50 190 GLY A C 1
ATOM 1500 O O . GLY A 1 190 ? -10.290 -13.525 11.811 1.00 70.50 190 GLY A O 1
ATOM 1501 N N . PRO A 1 191 ? -9.224 -15.448 11.368 1.00 65.31 191 PRO A N 1
ATOM 1502 C CA . PRO A 1 191 ? -8.187 -16.474 11.544 1.00 65.31 191 PRO A CA 1
ATOM 1503 C C . PRO A 1 191 ? -7.156 -16.562 10.403 1.00 65.31 191 PRO A C 1
ATOM 1505 O O . PRO A 1 191 ? -6.187 -17.307 10.529 1.00 65.31 191 PRO A O 1
A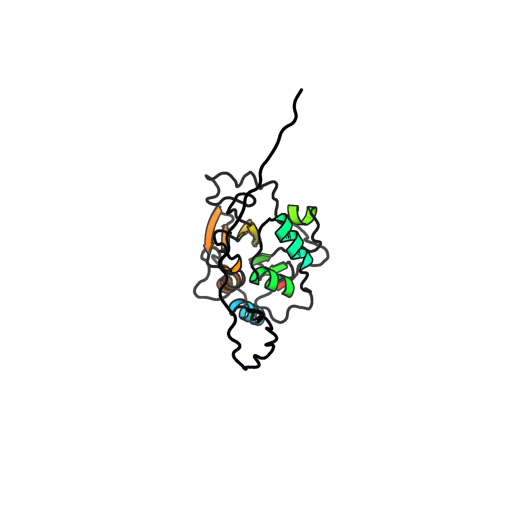TOM 1508 N N . HIS A 1 192 ? -7.337 -15.822 9.309 1.00 72.94 192 HIS A N 1
ATOM 1509 C CA . HIS A 1 192 ? -6.525 -15.930 8.088 1.00 72.94 192 HIS A CA 1
ATOM 1510 C C . HIS A 1 192 ? -5.334 -14.972 8.073 1.00 72.94 192 HIS A C 1
ATOM 1512 O O . HIS A 1 192 ? -5.051 -14.331 7.066 1.00 72.94 192 HIS A O 1
ATOM 1518 N N . ARG A 1 193 ? -4.637 -14.867 9.206 1.00 83.25 193 ARG A N 1
ATOM 1519 C CA . ARG A 1 193 ? -3.496 -13.966 9.308 1.00 83.25 193 ARG A CA 1
ATOM 1520 C C . ARG A 1 193 ? -2.348 -14.450 8.416 1.00 83.25 193 ARG A C 1
ATOM 1522 O O . ARG A 1 193 ? -1.970 -15.619 8.547 1.00 83.25 193 ARG A O 1
ATOM 1529 N N . PRO A 1 194 ? -1.755 -13.572 7.590 1.00 85.62 194 PRO A N 1
ATOM 1530 C CA . PRO A 1 194 ? -0.608 -13.944 6.781 1.00 85.62 194 PRO A CA 1
ATOM 1531 C C . PRO A 1 194 ? 0.557 -14.506 7.617 1.00 85.62 194 PRO A C 1
ATOM 1533 O O . PRO A 1 194 ? 0.858 -13.972 8.691 1.00 85.62 194 PRO A O 1
ATOM 1536 N N . PRO A 1 195 ? 1.224 -15.577 7.149 1.00 84.38 195 PRO A N 1
ATOM 1537 C CA . PRO A 1 195 ? 2.269 -16.261 7.910 1.00 84.38 195 PRO A CA 1
ATOM 1538 C C . PRO A 1 195 ? 3.512 -15.390 8.139 1.00 84.38 195 PRO A C 1
ATOM 1540 O O . PRO A 1 195 ? 4.121 -15.490 9.206 1.00 84.38 195 PRO A O 1
ATOM 1543 N N . PHE A 1 196 ? 3.837 -14.496 7.197 1.00 85.75 196 PHE A N 1
ATOM 1544 C CA . PHE A 1 196 ? 4.996 -13.598 7.284 1.00 85.75 196 PHE A CA 1
ATOM 1545 C C . PHE A 1 196 ? 4.927 -12.636 8.482 1.00 85.75 196 PHE A C 1
ATOM 1547 O O . PHE A 1 196 ? 5.951 -12.198 8.988 1.00 85.75 196 PHE A O 1
ATOM 1554 N N . LEU A 1 197 ? 3.729 -12.359 9.016 1.00 83.94 197 LEU A N 1
ATOM 1555 C CA . LEU A 1 197 ? 3.557 -11.487 10.185 1.00 83.94 197 LEU A CA 1
ATOM 1556 C C . LEU A 1 197 ? 4.137 -12.082 11.474 1.00 83.94 197 LEU A C 1
ATOM 1558 O O . LEU A 1 197 ? 4.178 -11.408 12.506 1.00 83.94 197 LEU A O 1
ATOM 1562 N N . GLY A 1 198 ? 4.545 -13.355 11.459 1.00 80.88 198 GLY A N 1
ATOM 1563 C CA . GLY A 1 198 ? 5.253 -14.008 12.552 1.00 80.88 198 GLY A CA 1
ATOM 1564 C C . GLY A 1 198 ? 4.603 -13.765 13.920 1.00 80.88 198 GLY A C 1
ATOM 1565 O O . GLY A 1 198 ? 3.496 -14.235 14.228 1.00 80.88 198 GLY A O 1
ATOM 1566 N N . ARG A 1 199 ? 5.317 -13.024 14.778 1.00 79.38 199 ARG A N 1
ATOM 1567 C CA . ARG A 1 199 ? 4.895 -12.710 16.154 1.00 79.38 199 ARG A CA 1
ATOM 1568 C C . ARG A 1 199 ? 4.092 -11.421 16.291 1.00 79.38 199 ARG A C 1
ATOM 1570 O O . ARG A 1 199 ? 3.567 -11.199 17.382 1.00 79.38 199 ARG A O 1
ATOM 1577 N N . TYR A 1 200 ? 3.962 -10.605 15.244 1.00 81.75 200 TYR A N 1
ATOM 1578 C CA . TYR A 1 200 ? 3.163 -9.386 15.311 1.00 81.75 200 TYR A CA 1
ATOM 1579 C C . TYR A 1 200 ? 1.727 -9.722 15.729 1.00 81.75 200 TYR A C 1
ATOM 1581 O O . TYR A 1 200 ? 1.076 -10.628 15.190 1.00 81.75 200 TYR A O 1
ATOM 1589 N N . ARG A 1 201 ? 1.235 -9.006 16.739 1.00 81.06 201 ARG A N 1
ATOM 1590 C CA . ARG A 1 201 ? -0.148 -9.047 17.206 1.00 81.06 201 ARG A CA 1
ATOM 1591 C C . ARG A 1 201 ? -0.613 -7.598 17.336 1.00 81.06 201 ARG A C 1
ATOM 1593 O O . ARG A 1 201 ? 0.074 -6.853 18.032 1.00 81.06 201 ARG A O 1
ATOM 1600 N N . PRO A 1 202 ? -1.730 -7.210 16.695 1.00 81.94 202 PRO A N 1
ATOM 1601 C CA . PRO A 1 202 ? -2.242 -5.860 16.847 1.00 81.94 202 PRO A CA 1
ATOM 1602 C C . PRO A 1 202 ? -2.544 -5.613 18.321 1.00 81.94 202 PRO A C 1
ATOM 1604 O O . PRO A 1 202 ? -2.960 -6.521 19.055 1.00 81.94 202 PRO A O 1
ATOM 1607 N N . GLY A 1 203 ? -2.306 -4.380 18.752 1.00 79.56 203 GLY A N 1
ATOM 1608 C CA . GLY A 1 203 ? -2.687 -3.944 20.085 1.00 79.56 203 GLY A CA 1
ATOM 1609 C C . GLY A 1 203 ? -4.211 -3.969 20.286 1.00 79.56 203 GLY A C 1
ATOM 1610 O O . GLY A 1 203 ? -4.975 -4.170 19.344 1.00 79.56 203 GLY A O 1
ATOM 1611 N N . PRO A 1 204 ? -4.696 -3.702 21.512 1.00 78.56 204 PRO A N 1
ATOM 1612 C CA . PRO A 1 204 ? -6.134 -3.597 21.789 1.00 78.56 204 PRO A CA 1
ATOM 1613 C C . PRO A 1 204 ? -6.811 -2.426 21.055 1.00 78.56 204 PRO A C 1
ATOM 1615 O O . PRO A 1 204 ? -8.034 -2.320 21.053 1.00 78.56 204 PRO A O 1
ATOM 1618 N N . THR A 1 205 ? -6.027 -1.520 20.471 1.00 83.38 205 THR A N 1
ATOM 1619 C CA . THR A 1 205 ? -6.494 -0.389 19.675 1.00 83.38 205 THR A CA 1
ATOM 1620 C C . THR A 1 205 ? -5.587 -0.276 18.466 1.00 83.38 205 THR A C 1
ATOM 1622 O O . THR A 1 205 ? -4.386 -0.069 18.641 1.00 83.38 205 THR A O 1
ATOM 1625 N N . LEU A 1 206 ? -6.171 -0.417 17.279 1.00 87.25 206 LEU A N 1
ATOM 1626 C CA . LEU A 1 206 ? -5.474 -0.259 16.012 1.00 87.25 206 LEU A CA 1
ATOM 1627 C C . LEU A 1 206 ? -5.212 1.227 15.759 1.00 87.25 206 LEU A C 1
ATOM 1629 O O . LEU A 1 206 ? -6.085 2.056 16.025 1.00 87.25 206 LEU A O 1
ATOM 1633 N N . ARG A 1 207 ? -4.016 1.578 15.282 1.00 86.25 207 ARG A N 1
ATOM 1634 C CA . ARG A 1 207 ? -3.640 2.982 15.076 1.00 86.25 207 ARG A CA 1
ATOM 1635 C C . ARG A 1 207 ? -3.264 3.261 13.634 1.00 86.25 207 ARG A C 1
ATOM 1637 O O . ARG A 1 207 ? -2.548 2.488 13.010 1.00 86.25 207 ARG A O 1
ATOM 1644 N N . TYR A 1 208 ? -3.702 4.414 13.144 1.00 87.06 208 TYR A N 1
ATOM 1645 C CA . TYR A 1 208 ? -3.141 5.031 11.952 1.00 87.06 208 TYR A CA 1
ATOM 1646 C C . TYR A 1 208 ? -2.296 6.230 12.371 1.00 87.06 208 TYR A C 1
ATOM 1648 O O . TYR A 1 208 ? -2.744 7.055 13.169 1.00 87.06 208 TYR A O 1
ATOM 1656 N N . HIS A 1 209 ? -1.083 6.316 11.842 1.00 85.25 209 HIS A N 1
ATOM 1657 C CA . HIS A 1 209 ? -0.157 7.419 12.056 1.00 85.25 209 HIS A CA 1
ATOM 1658 C C . HIS A 1 209 ? 0.033 8.143 10.726 1.00 85.25 209 HIS A C 1
ATOM 1660 O O . HIS A 1 209 ? 0.869 7.706 9.937 1.00 85.25 209 HIS A O 1
ATOM 1666 N N . PRO A 1 210 ? -0.737 9.209 10.448 1.00 80.69 210 PRO A N 1
ATOM 1667 C CA . PRO A 1 210 ? -0.530 10.008 9.249 1.00 80.69 210 PRO A CA 1
ATOM 1668 C C . PRO A 1 210 ? 0.910 10.513 9.198 1.00 80.69 210 PRO A C 1
ATOM 1670 O O . PRO A 1 210 ? 1.471 10.901 10.228 1.00 80.69 210 PRO A O 1
ATOM 1673 N N . GLU A 1 211 ? 1.496 10.512 8.009 1.00 74.31 211 GLU A N 1
ATOM 1674 C CA . GLU A 1 211 ? 2.749 11.216 7.782 1.00 74.31 211 GLU A CA 1
ATOM 1675 C C . GLU A 1 211 ? 2.510 12.719 7.993 1.00 74.31 211 GLU A C 1
ATOM 1677 O O . GLU A 1 211 ? 1.530 13.286 7.503 1.00 74.31 211 GLU A O 1
ATOM 1682 N N . SER A 1 212 ? 3.355 13.366 8.795 1.00 59.00 212 SER A N 1
ATOM 1683 C CA . SER A 1 212 ? 3.292 14.815 8.994 1.00 59.00 212 SER A CA 1
ATOM 1684 C C . SER A 1 212 ? 3.605 15.547 7.685 1.00 59.00 212 SER A C 1
ATOM 1686 O O . SER A 1 212 ? 4.493 15.124 6.953 1.00 59.00 212 SER A O 1
ATOM 1688 N N . GLU A 1 213 ? 2.951 16.689 7.424 1.00 46.34 213 GLU A N 1
ATOM 1689 C CA . GLU A 1 213 ? 3.241 17.560 6.262 1.00 46.34 213 GLU A CA 1
ATOM 1690 C C . GLU A 1 213 ? 4.720 17.980 6.147 1.00 46.34 213 GLU A C 1
ATOM 1692 O O . GLU A 1 213 ? 5.161 18.368 5.070 1.00 46.34 213 GLU A O 1
ATOM 1697 N N . ASP A 1 214 ? 5.495 17.872 7.231 1.00 40.78 214 ASP A N 1
ATOM 1698 C CA . ASP A 1 214 ? 6.938 18.144 7.269 1.00 40.78 214 ASP A CA 1
ATOM 1699 C C . ASP A 1 214 ? 7.815 17.047 6.616 1.00 40.78 214 ASP A C 1
ATOM 1701 O O . ASP A 1 214 ? 9.044 17.144 6.641 1.00 40.78 214 ASP A O 1
ATOM 1705 N N . GLY A 1 215 ? 7.206 16.039 5.983 1.00 37.91 215 GLY A N 1
ATOM 1706 C CA . GLY A 1 215 ? 7.898 14.977 5.254 1.00 37.91 215 GLY A CA 1
ATOM 1707 C C . GLY A 1 215 ? 8.531 13.918 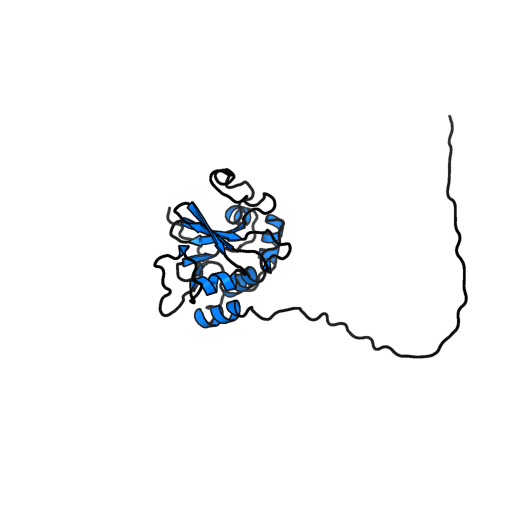6.167 1.00 37.91 215 GLY A C 1
ATOM 1708 O O . GLY A 1 215 ? 8.584 14.080 7.392 1.00 37.91 215 GLY A O 1
ATOM 1709 N N . PRO A 1 216 ? 9.004 12.803 5.593 1.00 37.47 216 PRO A N 1
ATOM 1710 C CA . PRO A 1 216 ? 9.586 11.723 6.370 1.00 37.47 216 PRO A CA 1
ATOM 1711 C C . PRO A 1 216 ? 10.919 12.172 6.971 1.00 37.47 216 PRO A C 1
ATOM 1713 O O . PRO A 1 216 ? 11.856 12.533 6.254 1.00 37.47 216 PRO A O 1
ATOM 1716 N N . ASP A 1 217 ? 11.057 12.053 8.292 1.00 37.50 217 ASP A N 1
ATOM 1717 C CA . ASP A 1 217 ? 12.371 11.911 8.922 1.00 37.50 217 ASP A CA 1
ATOM 1718 C C . ASP A 1 217 ? 12.876 10.502 8.573 1.00 37.50 217 ASP A C 1
ATOM 1720 O O . ASP A 1 217 ? 12.770 9.556 9.354 1.00 37.50 217 ASP A O 1
ATOM 1724 N N . HIS A 1 218 ? 13.315 10.319 7.323 1.00 36.91 218 HIS A N 1
ATOM 1725 C CA . HIS A 1 218 ? 13.969 9.089 6.904 1.00 36.91 218 HIS A CA 1
ATOM 1726 C C . HIS A 1 218 ? 15.236 8.928 7.754 1.00 36.91 218 HIS A C 1
ATOM 1728 O O . HIS A 1 218 ? 16.121 9.792 7.681 1.00 36.91 218 HIS A O 1
ATOM 1734 N N . PRO A 1 219 ? 15.374 7.852 8.550 1.00 29.00 219 PRO A N 1
ATOM 1735 C CA . PRO A 1 219 ? 16.646 7.572 9.190 1.00 29.00 219 PRO A CA 1
ATOM 1736 C C . PRO A 1 219 ? 17.707 7.410 8.093 1.00 29.00 219 PRO A C 1
ATOM 1738 O O . PRO A 1 219 ? 17.522 6.647 7.145 1.00 29.00 219 PRO A O 1
ATOM 1741 N N . ARG A 1 220 ? 18.778 8.203 8.209 1.00 30.55 220 ARG A N 1
ATOM 1742 C CA . ARG A 1 220 ? 19.965 8.130 7.346 1.00 30.55 220 ARG A CA 1
ATOM 1743 C C . ARG A 1 220 ? 20.659 6.779 7.419 1.00 30.55 220 ARG A C 1
ATOM 1745 O O . ARG A 1 220 ? 20.685 6.205 8.531 1.00 30.55 220 ARG A O 1
#

Radius of gyration: 25.71 Å; Cα contacts (8 Å, |Δi|>4): 282; chains: 1; bounding box: 70×35×93 Å

Organism: NCBI:txid67368

Secondary structure (DSSP, 8-state):
--------------------------------------SPPHHHHHHHHHH-S--S-----HHHHHHHHHHHTSPPPHHHHHHHHHH-SEEETTTEEE---SS--HHHHHHHS-SS--TTT--TTT-SS-BTTSTT-BEEEEE-TTS-EEEEE--SSSGGGPEEEEE-TT--EEEE---HHHHHHHHHSSSS--GGGTT----SS--EEEPPTT------

Solvent-accessible surface area (backbone atoms only — not comparable to full-atom values): 13675 Å² total; per-residue (Å²): 134,84,90,89,80,88,88,88,84,81,89,84,87,83,90,82,82,91,80,94,76,83,86,80,91,77,74,86,71,78,77,72,75,75,79,80,75,89,63,70,51,73,37,50,51,49,50,41,68,55,52,41,79,61,85,85,54,47,72,78,55,64,68,34,52,51,44,48,25,62,73,69,72,48,76,71,34,59,59,49,51,54,49,42,23,48,50,36,40,25,26,48,64,77,55,33,41,40,65,66,72,86,83,50,42,71,69,56,46,42,68,70,56,43,63,91,51,66,70,85,49,70,39,69,94,77,27,97,56,56,48,37,76,45,88,60,15,38,41,70,49,37,25,32,90,74,60,26,37,30,26,39,38,54,79,50,94,49,43,62,69,20,30,35,36,35,37,40,65,88,69,49,78,45,80,42,70,43,36,62,41,46,39,56,43,28,67,65,42,80,89,70,46,58,74,89,53,69,84,73,69,74,62,102,64,54,45,73,44,60,58,58,95,87,56,82,87,68,83,128

pLDDT: mean 74.12, std 22.64, range [26.31, 96.0]

Mean predicted aligned error: 13.02 Å

Sequence (220 aa):
MFVSAHGIAGFPEPRARLTRGRGEALAVGSGRVPLMNDQPTHAAARLRELLGEPPCWGWARPQLWEAAEEHLGVTLPTDYKAFLDLYGPGSFDHLFWLVRPVEGTQAELEQIWSLSGRQHLDDPERAPFPFHPHPGGLIQWGGGGDGLMCYFLPEEDDPDDWRVVVETEEGEWHELPGPFTDFLLSCVEGPHRPPFLGRYRPGPTLRYHPESEDGPDHPR